Protein AF-A0A4Q3Z7V7-F1 (afdb_monomer_lite)

Sequence (207 aa):
MNSTKIRNAVRWRGITSLYHFTPTMNLESILTHGLLSRTVMEENEIDYVYSDSWRKDGYLNAVSVSIHDINQSMFSKKIRNSSCTWVILEIDASVLWTHPCRFCWINAASSEIVKHSRFIGGPWAFNEMFADRSVSIGDERSFRAVFNTPDNMPTRNDAEVQVLSPIAPELIRDVTVAHDKYRSATETTMKAAGRLLPIAIVPEAFT

Secondary structure (DSSP, 8-state):
-HHHHHHHHHHHHT--EEEEEEEGGGHHHHHHH-B--HHHHHHTT-----S-S--TT--TT-EEEEESS--HHHHHHHHHT-SS-EEEEEEETTHHHHS-EEEESS-TTSHHHHT--S--SSHHHHHHTT---EEETTEEEEHHHHTT--TTS-SSTT-EEEESSPBPGGGEEEEEESSGGGHHHHHHHHHHTT----EEE-GGGG-

Radius of gyration: 17.12 Å; chains: 1; bounding box: 48×36×47 Å

Structure (mmCIF, N/CA/C/O backbone):
data_AF-A0A4Q3Z7V7-F1
#
_entry.id   AF-A0A4Q3Z7V7-F1
#
loop_
_atom_site.group_PDB
_atom_site.id
_atom_site.type_symbol
_atom_site.label_atom_id
_atom_site.label_alt_id
_atom_site.label_comp_id
_atom_site.label_asym_id
_atom_site.label_entity_id
_atom_site.label_seq_id
_atom_site.pdbx_PDB_ins_code
_atom_site.Cartn_x
_atom_site.Cartn_y
_atom_site.Cartn_z
_atom_site.occupancy
_atom_site.B_iso_or_equiv
_atom_site.auth_seq_id
_atom_site.auth_comp_id
_atom_site.auth_asym_id
_atom_site.auth_atom_id
_atom_site.pdbx_PDB_model_num
ATOM 1 N N . MET A 1 1 ? -9.364 -12.749 -18.935 1.00 68.06 1 MET A N 1
ATOM 2 C CA . MET A 1 1 ? -8.131 -12.654 -19.759 1.00 68.06 1 MET A CA 1
ATOM 3 C C . MET A 1 1 ? -7.015 -11.811 -19.125 1.00 68.06 1 MET A C 1
ATOM 5 O O . MET A 1 1 ? -5.903 -12.317 -19.083 1.00 68.06 1 MET A O 1
ATOM 9 N N . ASN A 1 2 ? -7.258 -10.606 -18.581 1.00 83.31 2 ASN A N 1
ATOM 10 C CA . ASN A 1 2 ? -6.215 -9.833 -17.864 1.00 83.31 2 ASN A CA 1
ATOM 11 C C . ASN A 1 2 ? -6.139 -10.138 -16.359 1.00 83.31 2 ASN A C 1
ATOM 13 O O . ASN A 1 2 ? -5.054 -10.428 -15.863 1.00 83.31 2 ASN A O 1
ATOM 17 N N . SER A 1 3 ? -7.283 -10.180 -15.665 1.00 90.38 3 SER A N 1
ATOM 18 C CA . SER A 1 3 ? -7.364 -10.534 -14.235 1.00 90.38 3 SER A CA 1
ATOM 19 C C . SER A 1 3 ? -6.652 -11.860 -13.915 1.00 90.38 3 SER A C 1
ATOM 21 O O . SER A 1 3 ? -5.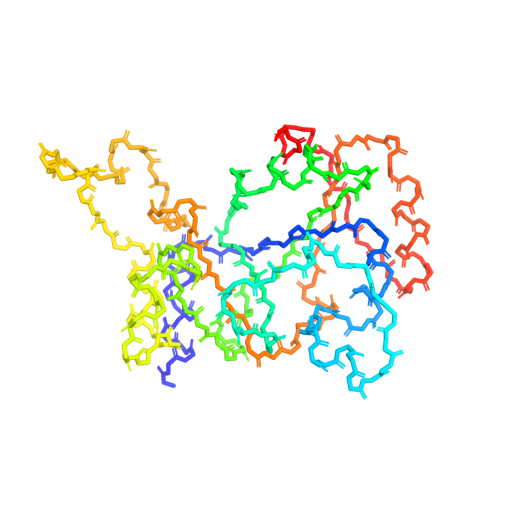809 -11.920 -13.029 1.00 90.38 3 SER A O 1
ATOM 23 N N . THR A 1 4 ? -6.868 -12.908 -14.720 1.00 95.88 4 THR A N 1
ATOM 24 C CA . THR A 1 4 ? -6.177 -14.202 -14.562 1.00 95.88 4 THR A CA 1
ATOM 25 C C . THR A 1 4 ? -4.654 -14.092 -14.687 1.00 95.88 4 THR A C 1
ATOM 27 O O . THR A 1 4 ? -3.940 -14.740 -13.929 1.00 95.88 4 THR A O 1
ATOM 30 N N . LYS A 1 5 ? -4.148 -13.276 -15.624 1.00 97.56 5 LYS A N 1
ATOM 31 C CA . LYS A 1 5 ? -2.704 -13.082 -15.823 1.00 97.56 5 LYS A CA 1
ATOM 32 C C . LYS A 1 5 ? -2.081 -12.352 -14.635 1.00 97.56 5 LYS A C 1
ATOM 34 O O . LYS A 1 5 ? -1.055 -12.805 -14.141 1.00 97.56 5 LYS A O 1
ATOM 39 N N . ILE A 1 6 ? -2.728 -11.290 -14.148 1.00 98.12 6 ILE A N 1
ATOM 40 C CA . ILE A 1 6 ? -2.280 -10.561 -12.952 1.00 98.12 6 ILE A CA 1
ATOM 41 C C . ILE A 1 6 ? -2.308 -11.487 -11.739 1.00 98.12 6 ILE A C 1
ATOM 43 O O . ILE A 1 6 ? -1.293 -11.632 -11.074 1.00 98.12 6 ILE A O 1
ATOM 47 N N . ARG A 1 7 ? -3.411 -12.209 -11.508 1.00 98.31 7 ARG A N 1
ATOM 48 C CA . ARG A 1 7 ? -3.525 -13.184 -10.414 1.00 98.31 7 ARG A CA 1
ATOM 49 C C . ARG A 1 7 ? -2.395 -14.213 -10.433 1.00 98.31 7 ARG A C 1
ATOM 51 O O . ARG A 1 7 ? -1.834 -14.523 -9.388 1.00 98.31 7 ARG A O 1
ATOM 58 N N . ASN A 1 8 ? -2.073 -14.761 -11.603 1.00 98.19 8 ASN A N 1
ATOM 59 C CA . ASN A 1 8 ? -1.000 -15.745 -11.731 1.00 98.19 8 ASN A CA 1
ATOM 60 C C . ASN A 1 8 ? 0.373 -15.121 -11.457 1.00 98.19 8 ASN A C 1
ATOM 62 O O . ASN A 1 8 ? 1.164 -15.730 -10.748 1.00 98.19 8 ASN A O 1
ATOM 66 N N . ALA A 1 9 ? 0.637 -13.912 -11.962 1.00 97.81 9 ALA A N 1
ATOM 67 C CA . ALA A 1 9 ? 1.887 -13.200 -11.704 1.00 97.81 9 ALA A CA 1
ATOM 68 C C . ALA A 1 9 ? 2.040 -12.839 -10.215 1.00 97.81 9 ALA A C 1
ATOM 70 O O . ALA A 1 9 ? 3.088 -13.085 -9.629 1.00 97.81 9 ALA A O 1
ATOM 71 N N . VAL A 1 10 ? 0.972 -12.348 -9.583 1.00 98.06 10 VAL A N 1
ATOM 72 C CA . VAL A 1 10 ? 0.893 -12.056 -8.143 1.00 98.06 10 VAL A CA 1
ATOM 73 C C . VAL A 1 10 ? 1.198 -13.299 -7.306 1.00 98.06 10 VAL A C 1
ATOM 75 O O . VAL A 1 10 ? 2.050 -13.254 -6.422 1.00 98.06 10 VAL A O 1
ATOM 78 N N . ARG A 1 11 ? 0.565 -14.433 -7.628 1.00 97.56 11 ARG A N 1
ATOM 79 C CA . ARG A 1 11 ? 0.804 -15.712 -6.941 1.00 97.56 11 ARG A CA 1
ATOM 80 C C . ARG A 1 11 ? 2.211 -16.249 -7.167 1.00 97.56 11 ARG A C 1
ATOM 82 O O . ARG A 1 11 ? 2.828 -16.700 -6.213 1.00 97.56 11 ARG A O 1
ATOM 89 N N . TRP A 1 12 ? 2.712 -16.193 -8.401 1.00 97.81 12 TRP A N 1
ATOM 90 C CA . TRP A 1 12 ? 4.064 -16.643 -8.736 1.00 97.81 12 TRP A CA 1
ATOM 91 C C . TRP A 1 12 ? 5.127 -15.851 -7.970 1.00 97.81 12 TRP A C 1
ATOM 93 O O . TRP A 1 12 ? 6.089 -16.435 -7.489 1.00 97.81 12 TRP A O 1
ATOM 103 N N . ARG A 1 13 ? 4.907 -14.544 -7.786 1.00 97.12 13 ARG A N 1
ATOM 104 C CA . ARG A 1 13 ? 5.773 -13.690 -6.966 1.00 97.12 13 ARG A CA 1
ATOM 105 C C . ARG A 1 13 ? 5.602 -13.900 -5.464 1.00 97.12 13 ARG A C 1
ATOM 107 O O . ARG A 1 13 ? 6.429 -13.407 -4.721 1.00 97.12 13 ARG A O 1
ATOM 114 N N . GLY A 1 14 ? 4.554 -14.578 -4.995 1.00 97.69 14 GLY A N 1
ATOM 115 C CA . GLY A 1 14 ? 4.272 -14.705 -3.560 1.00 97.69 14 GLY A CA 1
ATOM 116 C C . GLY A 1 14 ? 3.768 -13.408 -2.916 1.00 97.69 14 GLY A C 1
ATOM 117 O O . GLY A 1 14 ? 3.985 -13.181 -1.729 1.00 97.69 14 GLY A O 1
ATOM 118 N N . ILE A 1 15 ? 3.106 -12.538 -3.684 1.00 97.88 15 ILE A N 1
ATOM 119 C CA . ILE A 1 15 ? 2.504 -11.309 -3.157 1.00 97.88 15 ILE A CA 1
ATOM 120 C C . ILE A 1 15 ? 1.166 -11.664 -2.503 1.00 97.88 15 ILE A C 1
ATOM 122 O O . ILE A 1 15 ? 0.217 -12.070 -3.177 1.00 97.88 15 ILE A O 1
ATOM 126 N N . THR A 1 16 ? 1.091 -11.509 -1.184 1.00 97.00 16 THR A N 1
ATOM 127 C CA . THR A 1 16 ? -0.098 -11.845 -0.384 1.00 97.00 16 THR A CA 1
ATOM 128 C C . THR A 1 16 ? -0.861 -10.625 0.101 1.00 97.00 16 THR A C 1
ATOM 130 O O . THR A 1 16 ? -2.063 -10.742 0.360 1.00 97.00 16 THR A O 1
ATOM 133 N N . SER A 1 17 ? -0.179 -9.483 0.207 1.00 96.88 17 SER A N 1
ATOM 134 C CA . SER A 1 17 ? -0.658 -8.326 0.956 1.00 96.88 17 SER A CA 1
ATOM 135 C C . SER A 1 17 ? -0.270 -7.005 0.289 1.00 96.88 17 SER A C 1
ATOM 137 O O . SER A 1 17 ? 0.784 -6.882 -0.345 1.00 96.88 17 SER A O 1
ATOM 139 N N . LEU A 1 18 ? -1.155 -6.026 0.434 1.00 98.25 18 LEU A N 1
ATOM 140 C CA . LEU A 1 18 ? -0.966 -4.626 0.076 1.00 98.25 18 LEU A CA 1
ATOM 141 C C . LEU A 1 18 ? -1.042 -3.782 1.343 1.00 98.25 18 LEU A C 1
ATOM 143 O O . LEU A 1 18 ? -1.693 -4.179 2.306 1.00 98.25 18 LEU A O 1
ATOM 147 N N . TYR A 1 19 ? -0.434 -2.604 1.316 1.00 97.94 19 TYR A N 1
ATOM 148 C CA . TYR A 1 19 ? -0.369 -1.732 2.481 1.00 97.94 19 TYR A CA 1
ATOM 149 C C . TYR A 1 19 ? -0.870 -0.326 2.178 1.00 97.94 19 TYR A C 1
ATOM 151 O O . TYR A 1 19 ? -0.552 0.260 1.137 1.00 97.94 19 TYR A O 1
ATOM 159 N N . HIS A 1 20 ? -1.640 0.224 3.111 1.00 96.88 20 HIS A N 1
ATOM 160 C CA . HIS A 1 20 ? -2.139 1.594 3.072 1.00 96.88 20 HIS A CA 1
ATOM 161 C C . HIS A 1 20 ? -1.942 2.250 4.434 1.00 96.88 20 HIS A C 1
ATOM 163 O O . HIS A 1 20 ? -2.480 1.770 5.426 1.00 96.88 20 HIS A O 1
ATOM 169 N N . PHE A 1 21 ? -1.207 3.357 4.495 1.00 95.25 21 PHE A N 1
ATOM 170 C CA . PHE A 1 21 ? -1.118 4.146 5.719 1.00 95.25 21 PHE A CA 1
ATOM 171 C C . PHE A 1 21 ? -2.155 5.274 5.709 1.00 95.25 21 PHE A C 1
ATOM 173 O O . PHE A 1 21 ? -2.402 5.907 4.682 1.00 95.25 21 PHE A O 1
ATOM 180 N N . THR A 1 22 ? -2.741 5.557 6.868 1.00 93.75 22 THR A N 1
ATOM 181 C CA . THR A 1 22 ? -3.783 6.580 7.038 1.00 93.75 22 THR A CA 1
ATOM 182 C C . THR A 1 22 ? -3.740 7.157 8.457 1.00 93.75 22 THR A C 1
ATOM 184 O O . THR A 1 22 ? -3.290 6.463 9.375 1.00 93.75 22 THR A O 1
ATOM 187 N N . PRO A 1 23 ? -4.191 8.405 8.688 1.00 93.31 23 PRO A N 1
ATOM 188 C CA . PRO A 1 23 ? -4.410 8.897 10.042 1.00 93.31 23 PRO A CA 1
ATOM 189 C C . PRO A 1 23 ? -5.367 7.981 10.811 1.00 93.31 23 PRO A C 1
ATOM 191 O O . PRO A 1 23 ? -6.376 7.533 10.259 1.00 93.31 23 PRO A O 1
ATOM 194 N N . THR A 1 24 ? -5.091 7.751 12.096 1.00 93.12 24 THR A N 1
ATOM 195 C CA . THR A 1 24 ? -5.902 6.876 12.965 1.00 93.12 24 THR A CA 1
ATOM 196 C C . THR A 1 24 ? -7.364 7.309 13.026 1.00 93.12 24 THR A C 1
ATOM 198 O O . THR A 1 24 ? -8.248 6.472 13.134 1.00 93.12 24 THR A O 1
ATOM 201 N N . MET A 1 25 ? -7.638 8.611 12.910 1.00 91.19 25 MET A N 1
ATOM 202 C CA . MET A 1 25 ? -9.003 9.154 12.946 1.00 91.19 25 MET A CA 1
ATOM 203 C C . MET A 1 25 ? -9.889 8.649 11.800 1.00 91.19 25 MET A C 1
ATOM 205 O O . MET A 1 25 ? -11.103 8.632 11.940 1.00 91.19 25 MET A O 1
ATOM 209 N N . ASN A 1 26 ? -9.300 8.203 10.686 1.00 93.19 26 ASN A N 1
ATOM 210 C CA . ASN A 1 26 ? -10.060 7.640 9.570 1.00 93.19 26 ASN A CA 1
ATOM 211 C C . ASN A 1 26 ? -10.386 6.155 9.772 1.00 93.19 26 ASN A C 1
ATOM 213 O O . ASN A 1 26 ? -11.126 5.586 8.974 1.00 93.19 26 ASN A O 1
ATOM 217 N N . LEU A 1 27 ? -9.808 5.503 10.788 1.00 95.06 27 LEU A N 1
ATOM 218 C CA . LEU A 1 27 ? -9.876 4.053 10.935 1.00 95.06 27 LEU A CA 1
ATOM 219 C C . LEU A 1 27 ? -11.317 3.557 11.091 1.00 95.06 27 LEU A C 1
ATOM 221 O O . LEU A 1 27 ? -11.682 2.591 10.434 1.00 95.06 27 LEU A O 1
ATOM 225 N N . GLU A 1 28 ? -12.141 4.217 11.907 1.00 94.56 28 GLU A N 1
ATOM 226 C CA . GLU A 1 28 ? -13.542 3.818 12.109 1.00 94.56 28 GLU A CA 1
ATOM 227 C C . GLU A 1 28 ? -14.336 3.847 10.799 1.00 94.56 28 GLU A C 1
ATOM 229 O O . GLU A 1 28 ? -14.956 2.853 10.419 1.00 94.56 28 GLU A O 1
ATOM 234 N N . SER A 1 29 ? -14.241 4.963 10.069 1.00 93.44 29 SER A N 1
ATOM 235 C CA . SER A 1 29 ? -14.890 5.145 8.767 1.00 93.44 29 SER A CA 1
ATOM 236 C C . SER A 1 29 ? -14.412 4.098 7.759 1.00 93.44 29 SER A C 1
ATOM 238 O O . SER A 1 29 ? -15.225 3.436 7.117 1.00 93.44 29 SER A O 1
ATOM 240 N N . ILE A 1 30 ? -13.101 3.845 7.694 1.00 95.81 30 ILE A N 1
ATOM 241 C CA . ILE A 1 30 ? -12.523 2.837 6.796 1.00 95.81 30 ILE A CA 1
ATOM 242 C C . ILE A 1 30 ? -12.993 1.422 7.149 1.00 95.81 30 ILE A C 1
ATOM 244 O O . ILE A 1 30 ? -13.274 0.620 6.260 1.00 95.81 30 ILE A O 1
ATOM 248 N N . LEU A 1 31 ? -13.089 1.087 8.434 1.00 96.31 31 LEU A N 1
ATOM 249 C CA . LEU A 1 31 ? -13.564 -0.227 8.861 1.00 96.31 31 LEU A CA 1
ATOM 250 C C . LEU A 1 31 ? -15.074 -0.400 8.656 1.00 96.31 31 LEU A C 1
ATOM 252 O O . LEU A 1 31 ? -15.513 -1.537 8.503 1.00 96.31 31 LEU A O 1
ATOM 256 N N . THR A 1 32 ? -15.835 0.693 8.612 1.00 94.62 32 THR A N 1
ATOM 257 C CA . THR A 1 32 ? -17.291 0.682 8.401 1.00 94.62 32 THR A CA 1
ATOM 258 C C . THR A 1 32 ? -17.657 0.668 6.915 1.00 94.62 32 THR A C 1
ATOM 260 O O . THR A 1 32 ? -18.513 -0.104 6.492 1.00 94.62 32 THR A O 1
ATOM 263 N N . HIS A 1 33 ? -16.999 1.501 6.106 1.00 93.31 33 HIS A N 1
ATOM 264 C CA . HIS A 1 33 ? -17.375 1.767 4.711 1.00 93.31 33 HIS A CA 1
ATOM 265 C C . HIS A 1 33 ? -16.368 1.240 3.683 1.00 93.31 33 HIS A C 1
ATOM 267 O O . HIS A 1 33 ? -16.678 1.152 2.495 1.00 93.31 33 HIS A O 1
ATOM 273 N N . GLY A 1 34 ? -15.169 0.870 4.127 1.00 94.69 34 GLY A N 1
ATOM 274 C CA . GLY A 1 34 ? -14.063 0.442 3.282 1.00 94.69 34 GLY A CA 1
ATOM 275 C C . GLY A 1 34 ? -13.104 1.585 2.975 1.00 94.69 34 GLY A C 1
ATOM 276 O O . GLY A 1 34 ? -13.275 2.722 3.417 1.00 94.69 34 GLY A O 1
ATOM 277 N N . LEU A 1 35 ? -12.068 1.297 2.190 1.00 94.31 35 LEU A N 1
ATOM 278 C CA . LEU A 1 35 ? -11.216 2.354 1.652 1.00 94.31 35 LEU A CA 1
ATOM 279 C C . LEU A 1 35 ? -11.898 2.954 0.431 1.00 94.31 35 LEU A C 1
ATOM 281 O O . LEU A 1 35 ? -12.030 2.309 -0.613 1.00 94.31 35 LEU A O 1
ATOM 285 N N . LEU A 1 36 ? -12.315 4.203 0.583 1.00 90.94 36 LEU A N 1
ATOM 286 C CA . LEU A 1 36 ? -12.991 4.974 -0.446 1.00 90.94 36 LEU A CA 1
ATOM 287 C C . LEU A 1 36 ? -12.032 5.996 -1.061 1.00 90.94 36 LEU A C 1
ATOM 289 O O . LEU A 1 36 ? -11.044 6.410 -0.449 1.00 90.94 36 LEU A O 1
ATOM 293 N N . SER A 1 37 ? -12.315 6.404 -2.294 1.00 86.06 37 SER A N 1
ATOM 294 C CA . SER A 1 37 ? -11.664 7.576 -2.877 1.00 86.06 37 SER A CA 1
ATOM 295 C C . SER A 1 37 ? -12.278 8.853 -2.295 1.00 86.06 37 SER A C 1
ATOM 297 O O . SER A 1 37 ? -13.379 8.821 -1.745 1.00 86.06 37 SER A O 1
ATOM 299 N N . ARG A 1 38 ? -11.587 9.991 -2.426 1.00 80.25 38 ARG A N 1
ATOM 300 C CA . ARG A 1 38 ? -12.092 11.273 -1.900 1.00 80.25 38 ARG A CA 1
ATOM 301 C C . ARG A 1 38 ? -13.422 11.650 -2.531 1.00 80.25 38 ARG A C 1
ATOM 303 O O . ARG A 1 38 ? -14.345 12.015 -1.824 1.00 80.25 38 ARG A O 1
ATOM 310 N N . THR A 1 39 ? -13.525 11.472 -3.844 1.00 79.19 39 THR A N 1
ATOM 311 C CA . THR A 1 39 ? -14.748 11.763 -4.591 1.00 79.19 39 THR A CA 1
ATOM 312 C C . THR A 1 39 ? -15.920 10.923 -4.107 1.00 79.19 39 THR A C 1
ATOM 314 O O . THR A 1 39 ? -16.991 11.467 -3.890 1.00 79.19 39 THR A O 1
ATOM 317 N N . VAL A 1 40 ? -15.709 9.632 -3.827 1.00 79.69 40 VAL A N 1
ATOM 318 C CA . VAL A 1 40 ? -16.775 8.791 -3.264 1.00 79.69 40 VAL A CA 1
ATOM 319 C C . VAL A 1 40 ? -17.159 9.249 -1.853 1.00 79.69 40 VAL A C 1
ATOM 321 O O . VAL A 1 40 ? -18.343 9.265 -1.535 1.00 79.69 40 VAL A O 1
ATOM 324 N N . MET A 1 41 ? -16.199 9.641 -1.007 1.00 81.19 41 MET A N 1
ATOM 325 C CA . MET A 1 41 ? -16.514 10.171 0.330 1.00 81.19 41 MET A CA 1
ATOM 326 C C . MET A 1 41 ? -17.313 11.478 0.253 1.00 81.19 41 MET A C 1
ATOM 328 O O . MET A 1 41 ? -18.300 11.625 0.964 1.00 81.19 41 MET A O 1
ATOM 332 N N . GLU A 1 42 ? -16.923 12.393 -0.636 1.00 80.44 42 GLU A N 1
ATOM 333 C CA . GLU A 1 42 ? -17.605 13.674 -0.864 1.00 80.44 42 GLU A CA 1
ATOM 334 C C . GLU A 1 42 ? -19.025 13.479 -1.416 1.00 80.44 42 GLU A C 1
ATOM 336 O O . GLU A 1 42 ? -19.959 14.104 -0.925 1.00 80.44 42 GLU A O 1
ATOM 341 N N . GLU A 1 43 ? -19.210 12.577 -2.385 1.00 81.19 43 GLU A N 1
ATOM 342 C CA . GLU A 1 43 ? -20.522 12.250 -2.966 1.00 81.19 43 GLU A CA 1
ATOM 343 C C . GLU A 1 43 ? -21.493 11.614 -1.960 1.00 81.19 43 GLU A C 1
ATOM 345 O O . GLU A 1 43 ? -22.705 11.713 -2.139 1.00 81.19 43 GLU A O 1
ATOM 350 N N . ASN A 1 44 ? -20.975 10.950 -0.922 1.00 78.50 44 ASN A N 1
ATOM 351 C CA . ASN A 1 44 ? -21.772 10.251 0.090 1.00 78.50 44 ASN A CA 1
ATOM 352 C C . ASN A 1 44 ? -21.793 10.974 1.448 1.00 78.50 44 ASN A C 1
ATOM 354 O O . ASN A 1 44 ? -22.265 10.392 2.421 1.00 78.50 44 ASN A O 1
ATOM 358 N N . GLU A 1 45 ? -21.275 12.207 1.522 1.00 80.25 45 GLU A N 1
ATOM 359 C CA . GLU A 1 45 ? -21.215 13.021 2.750 1.00 80.25 45 GLU A CA 1
ATOM 360 C C . GLU A 1 45 ? -20.555 12.288 3.939 1.00 80.25 45 GLU A C 1
ATOM 362 O O . GLU A 1 45 ? -20.960 12.427 5.092 1.00 80.25 45 GLU A O 1
ATOM 367 N N . ILE A 1 46 ? -19.527 11.479 3.660 1.00 76.94 46 ILE A N 1
ATOM 368 C CA . ILE A 1 46 ? -18.781 10.733 4.682 1.00 76.94 46 ILE A CA 1
ATOM 369 C C . ILE A 1 46 ? -17.655 11.618 5.218 1.00 76.94 46 ILE A C 1
ATOM 371 O O . ILE A 1 46 ? -16.780 12.035 4.459 1.00 76.94 46 ILE A O 1
ATOM 375 N N . ASP A 1 47 ? -17.630 11.852 6.531 1.00 73.06 47 ASP A N 1
ATOM 376 C CA . ASP A 1 47 ? -16.561 12.608 7.188 1.00 73.06 47 ASP A CA 1
ATOM 377 C C . ASP A 1 47 ? -15.204 11.885 7.100 1.00 73.06 47 ASP A C 1
ATOM 379 O O . ASP A 1 47 ? -15.087 10.684 7.370 1.00 73.06 47 ASP A O 1
ATOM 383 N N . TYR A 1 48 ? -14.143 12.627 6.757 1.00 67.94 48 TYR A N 1
ATOM 384 C CA . TYR A 1 48 ? -12.776 12.104 6.705 1.00 67.94 48 TYR A CA 1
ATOM 385 C C . TYR A 1 48 ? -11.712 13.172 6.980 1.00 67.94 48 TYR A C 1
ATOM 387 O O . TYR A 1 48 ? -11.884 14.356 6.682 1.00 67.94 48 TYR A O 1
ATOM 395 N N . VAL A 1 49 ? -10.559 12.749 7.509 1.00 64.44 49 VAL A N 1
ATOM 396 C CA . VAL A 1 49 ? -9.395 13.620 7.702 1.00 64.44 49 VAL A CA 1
ATOM 397 C C . VAL A 1 49 ? -8.375 13.425 6.591 1.00 64.44 49 VAL A C 1
ATOM 399 O O . VAL A 1 49 ? -7.847 12.336 6.347 1.00 64.44 49 VAL A O 1
ATOM 402 N N . TYR A 1 50 ? -8.049 14.532 5.930 1.00 64.88 50 TYR A N 1
ATOM 403 C CA . TYR A 1 50 ? -7.057 14.578 4.869 1.00 64.88 50 TYR A CA 1
ATOM 404 C C . TYR A 1 50 ? -5.657 14.215 5.375 1.00 64.88 50 TYR A C 1
ATOM 406 O O . TYR A 1 50 ? -5.097 14.875 6.244 1.00 64.88 50 TYR A O 1
ATOM 414 N N . SER A 1 51 ? -5.021 13.238 4.723 1.00 57.84 51 SER A N 1
ATOM 415 C CA . SER A 1 51 ? -3.579 12.981 4.882 1.00 57.84 51 SER A CA 1
ATOM 416 C C . SER A 1 51 ? -2.688 14.022 4.178 1.00 57.84 51 SER A C 1
ATOM 418 O O . SER A 1 51 ? -1.467 13.982 4.305 1.00 57.84 51 SER A O 1
ATOM 420 N N . ASP A 1 52 ? -3.283 14.832 3.297 1.00 53.53 52 ASP A N 1
ATOM 421 C CA . ASP A 1 52 ? -2.610 15.836 2.466 1.00 53.53 52 ASP A CA 1
ATOM 422 C C . ASP A 1 52 ? -3.646 16.862 1.999 1.00 53.53 52 ASP A C 1
ATOM 424 O O . ASP A 1 52 ? -4.630 16.481 1.351 1.00 53.53 52 ASP A O 1
ATOM 428 N N . SER A 1 53 ? -3.425 18.142 2.292 1.00 46.66 53 SER A N 1
ATOM 429 C CA . SER A 1 53 ? -4.267 19.238 1.798 1.00 46.66 53 SER A CA 1
ATOM 430 C C . SER A 1 53 ? -4.109 19.456 0.286 1.00 46.66 53 SER A C 1
ATOM 432 O O . SER A 1 53 ? -4.985 20.051 -0.332 1.00 46.66 53 SER A O 1
ATOM 434 N N . TRP A 1 54 ? -3.048 18.921 -0.338 1.00 40.00 54 TRP A N 1
ATOM 435 C CA . TRP A 1 54 ? -2.740 19.086 -1.764 1.00 40.00 54 TRP A CA 1
ATOM 436 C C . TRP A 1 54 ? -2.264 17.763 -2.399 1.00 40.00 54 TRP A C 1
ATOM 438 O O . TRP A 1 54 ? -1.084 17.420 -2.336 1.00 40.00 54 TRP A O 1
ATOM 448 N N . ARG A 1 55 ? -3.154 17.010 -3.066 1.00 52.41 55 ARG A N 1
ATOM 449 C CA . ARG A 1 55 ? -2.728 15.928 -3.980 1.00 52.41 55 ARG A CA 1
ATOM 450 C C . ARG A 1 55 ? -2.417 16.529 -5.351 1.00 52.41 55 ARG A C 1
ATOM 452 O O . ARG A 1 55 ? -3.302 17.058 -6.011 1.00 52.41 55 ARG A O 1
ATOM 459 N N . LYS A 1 56 ? -1.152 16.449 -5.776 1.00 45.44 56 LYS A N 1
ATOM 460 C CA . LYS A 1 56 ? -0.675 16.937 -7.087 1.00 45.44 56 LYS A CA 1
ATOM 461 C C . LYS A 1 56 ? -0.861 15.933 -8.237 1.00 45.44 56 LYS A C 1
ATOM 463 O O . LYS A 1 56 ? -0.543 16.272 -9.370 1.00 45.44 56 LYS A O 1
ATOM 468 N N . ASP A 1 57 ? -1.333 14.714 -7.964 1.00 53.06 57 ASP A N 1
ATOM 469 C CA . ASP A 1 57 ? -1.506 13.657 -8.975 1.00 53.06 57 ASP A CA 1
ATOM 470 C C . ASP A 1 57 ? -2.775 13.829 -9.833 1.00 53.06 57 ASP A C 1
ATOM 472 O O . ASP A 1 57 ? -2.858 13.234 -10.904 1.00 53.06 57 ASP A O 1
ATOM 476 N N . GLY A 1 58 ? -3.740 14.655 -9.406 1.00 49.22 58 GLY A N 1
ATOM 477 C CA . GLY A 1 58 ? -4.969 14.950 -10.154 1.00 49.22 58 GLY A CA 1
ATOM 478 C C . GLY A 1 58 ? -5.995 13.808 -10.194 1.00 49.22 58 GLY A C 1
ATOM 479 O O . GLY A 1 58 ? -7.038 13.963 -10.823 1.00 49.22 58 GLY A O 1
ATOM 480 N N . TYR A 1 59 ? -5.743 12.684 -9.511 1.00 58.12 59 TYR A N 1
ATOM 481 C CA . TYR A 1 59 ? -6.637 11.519 -9.472 1.00 58.12 59 TYR A CA 1
ATOM 482 C C . TYR A 1 59 ? -7.263 11.366 -8.079 1.00 58.12 59 TYR A C 1
ATOM 484 O O . TYR A 1 59 ? -6.899 10.485 -7.303 1.00 58.12 59 TYR A O 1
ATOM 492 N N . LEU A 1 60 ? -8.249 12.215 -7.773 1.00 60.72 60 LEU A N 1
ATOM 493 C CA . LEU A 1 60 ? -9.037 12.146 -6.529 1.00 60.72 60 LEU A CA 1
ATOM 494 C C . LEU A 1 60 ? -9.920 10.882 -6.436 1.00 60.72 60 LEU A C 1
ATOM 496 O O . LEU A 1 60 ? -10.381 10.532 -5.349 1.00 60.72 60 LEU A O 1
ATOM 500 N N . ASN A 1 61 ? -10.071 10.166 -7.557 1.00 73.88 61 ASN A N 1
ATOM 501 C CA . ASN A 1 61 ? -10.939 8.998 -7.730 1.00 73.88 61 ASN A CA 1
ATOM 502 C C . ASN A 1 61 ? -10.272 7.652 -7.389 1.00 73.88 61 ASN A C 1
ATOM 504 O O . ASN A 1 61 ? -10.833 6.610 -7.723 1.00 73.88 61 ASN A O 1
ATOM 508 N N . ALA A 1 62 ? -9.087 7.635 -6.769 1.00 85.25 62 ALA A N 1
ATOM 509 C CA . ALA A 1 62 ? -8.360 6.393 -6.503 1.00 85.25 62 ALA A CA 1
ATOM 510 C C . ALA A 1 62 ? -7.896 6.236 -5.049 1.00 85.25 62 ALA A C 1
ATOM 512 O O . ALA A 1 62 ? -7.537 7.208 -4.380 1.00 85.25 62 ALA A 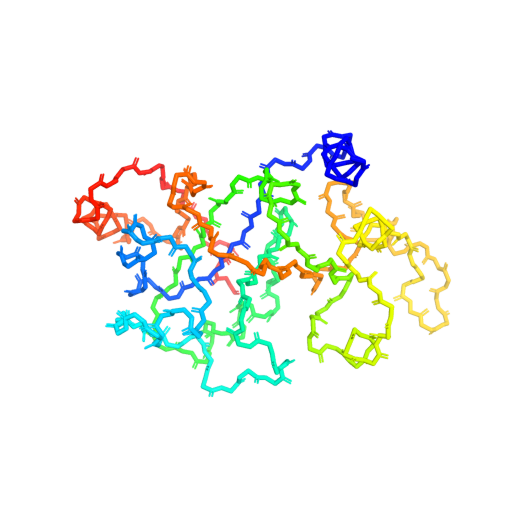O 1
ATOM 513 N N . VAL A 1 63 ? -7.837 4.983 -4.594 1.00 91.69 63 VAL A N 1
ATOM 514 C CA . VAL A 1 63 ? -7.175 4.577 -3.347 1.00 91.69 63 VAL A CA 1
ATOM 515 C C . VAL A 1 63 ? -5.746 4.152 -3.671 1.00 91.69 63 VAL A C 1
ATOM 517 O O . VAL A 1 63 ? -5.527 3.280 -4.511 1.00 91.69 63 VAL A O 1
ATOM 520 N N . SER A 1 64 ? -4.769 4.763 -3.002 1.00 93.31 64 SER A N 1
ATOM 521 C CA . SER A 1 64 ? -3.349 4.437 -3.172 1.00 93.31 64 SER A CA 1
ATOM 522 C C . SER A 1 64 ? -2.937 3.326 -2.216 1.00 93.31 64 SER A C 1
ATOM 524 O O . SER A 1 64 ? -3.063 3.491 -1.004 1.00 93.31 64 SER A O 1
ATOM 526 N N . VAL A 1 65 ? -2.401 2.226 -2.733 1.00 96.38 65 VAL A N 1
ATOM 527 C CA . VAL A 1 65 ? -1.849 1.120 -1.936 1.00 96.38 65 VAL A CA 1
ATOM 528 C C . VAL A 1 65 ? -0.450 0.757 -2.432 1.00 96.38 65 VAL A C 1
ATOM 530 O O . VAL A 1 65 ? -0.110 0.980 -3.596 1.00 96.38 65 VAL A O 1
ATOM 533 N N . SER A 1 66 ? 0.370 0.203 -1.546 1.00 97.00 66 SER A N 1
ATOM 534 C CA . SER A 1 66 ? 1.736 -0.244 -1.845 1.00 97.00 66 SER A CA 1
ATOM 535 C C . SER A 1 66 ? 1.791 -1.773 -1.853 1.00 97.00 66 SER A C 1
ATOM 537 O O . SER A 1 66 ? 1.054 -2.418 -1.108 1.00 97.00 66 SER A O 1
ATOM 539 N N . ILE A 1 67 ? 2.625 -2.370 -2.707 1.00 97.31 67 ILE A N 1
ATOM 540 C CA . ILE A 1 67 ? 2.801 -3.829 -2.754 1.00 97.31 67 ILE A CA 1
ATOM 541 C C . ILE A 1 67 ? 3.907 -4.221 -1.781 1.00 97.31 67 ILE A C 1
ATOM 543 O O . ILE A 1 67 ? 5.032 -3.753 -1.930 1.00 97.31 67 ILE A O 1
ATOM 547 N N . HIS A 1 68 ? 3.597 -5.148 -0.871 1.00 90.50 68 HIS A N 1
ATOM 548 C CA . HIS A 1 68 ? 4.522 -5.798 0.063 1.00 90.50 68 HIS A CA 1
ATOM 549 C C . HIS A 1 68 ? 5.170 -4.910 1.143 1.00 90.50 68 HIS A C 1
ATOM 551 O O . HIS A 1 68 ? 5.343 -5.386 2.257 1.00 90.50 68 HIS A O 1
ATOM 557 N N . ASP A 1 69 ? 5.474 -3.644 0.866 1.00 89.69 69 ASP A N 1
ATOM 558 C CA . ASP A 1 69 ? 5.918 -2.669 1.869 1.00 89.69 69 ASP A CA 1
ATOM 559 C C . ASP A 1 69 ? 5.410 -1.267 1.501 1.00 89.69 69 ASP A C 1
ATOM 561 O O . ASP A 1 69 ? 5.060 -1.007 0.346 1.00 89.69 69 ASP A O 1
ATOM 565 N N . ILE A 1 70 ? 5.326 -0.369 2.478 1.00 92.00 70 ILE A N 1
ATOM 566 C CA . ILE A 1 70 ? 4.911 1.020 2.281 1.00 92.00 70 ILE A CA 1
ATOM 567 C C . ILE A 1 70 ? 6.040 1.874 1.693 1.00 92.00 70 ILE A C 1
ATOM 569 O O . ILE A 1 70 ? 7.228 1.618 1.878 1.00 92.00 70 ILE A O 1
ATOM 573 N N . ASN A 1 71 ? 5.671 2.984 1.051 1.00 91.50 71 ASN A N 1
ATOM 574 C CA . ASN A 1 71 ? 6.634 4.031 0.714 1.00 91.50 71 ASN A CA 1
ATOM 575 C C . ASN A 1 71 ? 7.106 4.754 1.990 1.00 91.50 71 ASN A C 1
ATOM 577 O O . ASN A 1 71 ? 6.552 5.791 2.372 1.00 91.50 71 ASN A O 1
ATOM 581 N N . GLN A 1 72 ? 8.147 4.212 2.628 1.00 91.50 72 GLN A N 1
ATOM 582 C CA . GLN A 1 72 ? 8.671 4.721 3.898 1.00 91.50 72 GLN A CA 1
ATOM 583 C C . GLN A 1 72 ? 9.088 6.190 3.815 1.00 91.50 72 GLN A C 1
ATOM 585 O O . GLN A 1 72 ? 8.691 6.998 4.645 1.00 91.50 72 GLN A O 1
ATOM 590 N N . SER A 1 73 ? 9.784 6.599 2.746 1.00 90.44 73 SER A N 1
ATOM 591 C CA . SER A 1 73 ? 10.198 8.002 2.580 1.00 90.44 73 SER A CA 1
ATOM 592 C C . SER A 1 73 ? 9.011 8.973 2.581 1.00 90.44 73 SER A C 1
ATOM 594 O O . SER A 1 73 ? 9.106 10.078 3.126 1.00 90.44 73 SER A O 1
ATOM 596 N N . MET A 1 74 ? 7.895 8.584 1.959 1.00 90.94 74 MET A N 1
ATOM 597 C CA . MET A 1 74 ? 6.662 9.369 1.966 1.00 90.94 74 MET A CA 1
ATOM 598 C C . MET A 1 74 ? 5.992 9.345 3.341 1.00 90.94 74 MET A C 1
ATOM 600 O O . MET A 1 74 ? 5.544 10.394 3.812 1.00 90.94 74 MET A O 1
ATOM 604 N N . PHE A 1 75 ? 5.944 8.185 3.990 1.00 93.06 75 PHE A N 1
ATOM 605 C CA . PHE A 1 75 ? 5.306 8.034 5.291 1.00 93.06 75 PHE A CA 1
ATOM 606 C C . PHE A 1 75 ? 6.032 8.823 6.391 1.00 93.06 75 PHE A C 1
ATOM 608 O O . PHE A 1 75 ? 5.402 9.659 7.040 1.00 93.06 75 PHE A O 1
ATOM 615 N N . SER A 1 76 ? 7.361 8.716 6.500 1.00 92.19 76 SER A N 1
ATOM 616 C CA . SER A 1 76 ? 8.170 9.485 7.463 1.00 92.19 76 SER A CA 1
ATOM 617 C C . SER A 1 76 ? 8.020 11.000 7.282 1.00 92.19 76 SER A C 1
ATOM 619 O O . SER A 1 76 ? 8.079 11.778 8.235 1.00 92.19 76 SER A O 1
ATOM 621 N N . LYS A 1 77 ? 7.835 11.477 6.041 1.00 90.94 77 LYS A N 1
ATOM 622 C CA . LYS A 1 77 ? 7.542 12.900 5.775 1.00 90.94 77 LYS A CA 1
ATOM 623 C C . LYS A 1 77 ? 6.167 13.295 6.309 1.00 90.94 77 LYS A C 1
ATOM 625 O O . LYS A 1 77 ? 6.047 14.360 6.905 1.00 90.94 77 LYS A O 1
ATOM 630 N N . LYS A 1 78 ? 5.149 12.454 6.120 1.00 89.75 78 LYS A N 1
ATOM 631 C CA . LYS A 1 78 ? 3.790 12.704 6.625 1.00 89.75 78 LYS A CA 1
ATOM 632 C C . LYS A 1 78 ? 3.732 12.686 8.148 1.00 89.75 78 LYS A C 1
ATOM 634 O O . LYS A 1 78 ? 3.122 13.581 8.725 1.00 89.75 78 LYS A O 1
ATOM 639 N N . ILE A 1 79 ? 4.424 11.748 8.792 1.00 90.44 79 ILE A N 1
ATOM 640 C CA . ILE A 1 79 ? 4.549 11.709 10.254 1.00 90.44 79 ILE A CA 1
ATOM 641 C C . ILE A 1 79 ? 5.199 12.999 10.763 1.00 90.44 79 ILE A C 1
ATOM 643 O O . ILE A 1 79 ? 4.618 13.679 11.597 1.00 90.44 79 ILE A O 1
ATOM 647 N N . ARG A 1 80 ? 6.353 13.405 10.216 1.00 89.62 80 ARG A N 1
ATOM 648 C CA . ARG A 1 80 ? 7.054 14.626 10.667 1.00 89.62 80 ARG A CA 1
ATOM 649 C C . ARG A 1 80 ? 6.265 15.918 10.453 1.00 89.62 80 ARG A C 1
ATOM 651 O O . ARG A 1 80 ? 6.446 16.867 11.208 1.00 89.62 80 ARG A O 1
ATOM 658 N N . ASN A 1 81 ? 5.419 15.960 9.427 1.00 87.19 81 ASN A N 1
ATOM 659 C CA . ASN A 1 81 ? 4.650 17.149 9.062 1.00 87.19 81 ASN A CA 1
ATOM 660 C C . ASN A 1 81 ? 3.237 17.175 9.669 1.00 87.19 81 ASN A C 1
ATOM 662 O O . ASN A 1 81 ? 2.468 18.082 9.355 1.00 87.19 81 ASN A O 1
ATOM 666 N N . SER A 1 82 ? 2.866 16.196 10.498 1.00 83.00 82 SER A N 1
ATOM 667 C CA . SER A 1 82 ? 1.544 16.127 11.125 1.00 83.00 82 SER A CA 1
ATOM 668 C C . SER A 1 82 ? 1.646 15.855 12.623 1.00 83.00 82 SER A C 1
ATOM 670 O O . SER A 1 82 ? 2.579 15.223 13.101 1.00 83.00 82 SER A O 1
ATOM 672 N N . SER A 1 83 ? 0.665 16.339 13.381 1.00 83.81 83 SER A N 1
ATOM 673 C CA . SER A 1 83 ? 0.522 16.040 14.811 1.00 83.81 83 SER A CA 1
ATOM 674 C C . SER A 1 83 ? -0.409 14.851 15.082 1.00 83.81 83 SER A C 1
ATOM 676 O O . SER A 1 83 ? -0.629 14.495 16.239 1.00 83.81 83 SER A O 1
ATOM 678 N N . CYS A 1 84 ? -0.984 14.245 14.037 1.00 86.12 84 CYS A N 1
ATOM 679 C CA . CYS A 1 84 ? -1.896 13.117 14.173 1.00 86.12 84 CYS A CA 1
ATOM 680 C C . CYS A 1 84 ? -1.147 11.792 14.333 1.00 86.12 84 CYS A C 1
ATOM 682 O O . CYS A 1 84 ? -0.028 11.613 13.853 1.00 86.12 84 CYS A O 1
ATOM 684 N N . THR A 1 85 ? -1.803 10.829 14.974 1.00 91.31 85 THR A N 1
ATOM 685 C CA . THR A 1 85 ? -1.348 9.439 14.974 1.00 91.31 85 THR A CA 1
ATOM 686 C C . THR A 1 85 ? -1.735 8.758 13.663 1.00 91.31 85 THR A C 1
ATOM 688 O O . THR A 1 85 ? -2.690 9.161 12.992 1.00 91.31 85 THR A O 1
ATOM 691 N N . TRP A 1 86 ? -0.988 7.718 13.308 1.00 95.12 86 TRP A N 1
ATOM 692 C CA . TRP A 1 86 ? -1.153 6.977 12.064 1.00 95.12 86 TRP A CA 1
ATOM 693 C C . TRP A 1 86 ? -1.327 5.490 12.343 1.00 95.12 86 TRP A C 1
ATOM 695 O O . TRP A 1 86 ? -0.848 4.979 13.358 1.00 95.12 86 TRP A O 1
ATOM 705 N N . VAL A 1 87 ? -1.953 4.804 11.394 1.00 97.00 87 VAL A N 1
ATOM 706 C CA . VAL A 1 87 ? -2.034 3.345 11.32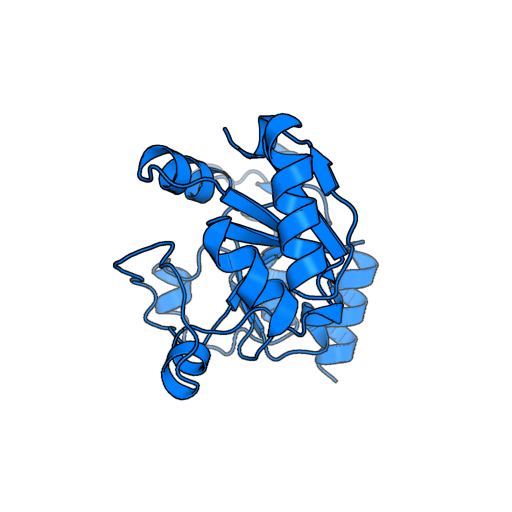3 1.00 97.00 87 VAL A CA 1
ATOM 707 C C . VAL A 1 87 ? -1.655 2.882 9.920 1.00 97.00 87 VAL A C 1
ATOM 709 O O . VAL A 1 87 ? -1.798 3.637 8.952 1.00 97.00 87 VAL A O 1
ATOM 712 N N . ILE A 1 88 ? -1.185 1.643 9.807 1.00 98.00 88 ILE A N 1
ATOM 713 C CA . ILE A 1 88 ? -0.968 0.968 8.524 1.00 98.00 88 ILE A CA 1
ATOM 714 C C . ILE A 1 88 ? -1.976 -0.174 8.433 1.00 98.00 88 ILE A C 1
ATOM 716 O O . ILE A 1 88 ? -2.119 -0.959 9.363 1.00 98.00 88 ILE A O 1
ATOM 720 N N . LEU A 1 89 ? -2.691 -0.248 7.321 1.00 98.25 89 LEU A N 1
ATOM 721 C CA . LEU A 1 89 ? -3.658 -1.294 7.028 1.00 98.25 89 LEU A CA 1
ATOM 722 C C . LEU A 1 89 ? -3.010 -2.331 6.124 1.00 98.25 89 LEU A C 1
ATOM 724 O O . LEU A 1 89 ? -2.456 -1.967 5.082 1.00 98.25 89 LEU A O 1
ATOM 728 N N . GLU A 1 90 ? -3.136 -3.603 6.486 1.00 98.25 90 GLU A N 1
ATOM 729 C CA . GLU A 1 90 ? -2.845 -4.712 5.584 1.00 98.25 90 GLU A CA 1
ATOM 730 C C . GLU A 1 90 ? -4.111 -5.098 4.813 1.00 98.25 90 GLU A C 1
ATOM 732 O O . GLU A 1 90 ? -5.169 -5.334 5.399 1.00 98.25 90 GLU A O 1
ATOM 737 N N . ILE A 1 91 ? -4.002 -5.181 3.491 1.00 98.44 91 ILE A N 1
ATOM 738 C CA . ILE A 1 91 ? -5.110 -5.431 2.569 1.00 98.44 91 ILE A CA 1
ATOM 739 C C . ILE A 1 91 ? -4.804 -6.680 1.739 1.00 98.44 91 ILE A C 1
ATOM 741 O O . ILE A 1 91 ? -3.680 -6.898 1.290 1.00 98.44 91 ILE A O 1
ATOM 745 N N . ASP A 1 92 ? -5.820 -7.498 1.496 1.00 98.25 92 ASP A N 1
ATOM 746 C CA . ASP A 1 92 ? -5.752 -8.689 0.659 1.00 98.25 92 ASP A CA 1
ATOM 747 C C . ASP A 1 92 ? -5.278 -8.365 -0.774 1.00 98.25 92 ASP A C 1
ATOM 749 O O . ASP A 1 92 ? -5.892 -7.569 -1.490 1.00 98.25 92 ASP A O 1
ATOM 753 N N . ALA A 1 93 ? -4.205 -9.021 -1.238 1.00 98.19 93 ALA A N 1
ATOM 754 C CA . ALA A 1 93 ? -3.664 -8.795 -2.584 1.00 98.19 93 ALA A CA 1
ATOM 755 C C . ALA A 1 93 ? -4.615 -9.175 -3.732 1.00 98.19 93 ALA A C 1
ATOM 757 O O . ALA A 1 93 ? -4.342 -8.821 -4.882 1.00 98.19 93 ALA A O 1
ATOM 758 N N . SER A 1 94 ? -5.743 -9.841 -3.455 1.00 98.31 94 SER A N 1
ATOM 759 C CA . SER A 1 94 ? -6.798 -10.078 -4.445 1.00 98.31 94 SER A CA 1
ATOM 760 C C . SER A 1 94 ? -7.308 -8.816 -5.107 1.00 98.31 94 SER A C 1
ATOM 762 O O . SER A 1 94 ? -7.656 -8.881 -6.289 1.00 98.31 94 SER A O 1
ATOM 764 N N . VAL A 1 95 ? -7.222 -7.671 -4.425 1.00 98.31 95 VAL A N 1
ATOM 765 C CA . VAL A 1 95 ? -7.512 -6.349 -4.988 1.00 98.31 95 VAL A CA 1
ATOM 766 C C . VAL A 1 95 ? -6.840 -6.146 -6.351 1.00 98.31 95 VAL A C 1
ATOM 768 O O . VAL A 1 95 ? -7.489 -5.664 -7.275 1.00 98.31 95 VAL A O 1
ATOM 771 N N . LEU A 1 96 ? -5.599 -6.617 -6.535 1.00 98.19 96 LEU A N 1
ATOM 772 C CA . LEU A 1 96 ? -4.834 -6.438 -7.776 1.00 98.19 96 LEU A CA 1
ATOM 773 C C . LEU A 1 96 ? -5.484 -7.078 -9.016 1.00 98.19 96 LEU A C 1
ATOM 775 O O . LEU A 1 96 ? -5.154 -6.699 -10.139 1.00 98.19 96 LEU A O 1
ATOM 779 N N . TRP A 1 97 ? -6.364 -8.071 -8.850 1.00 98.00 97 TRP A N 1
ATOM 780 C CA . TRP A 1 97 ? -7.036 -8.740 -9.972 1.00 98.00 97 TRP A CA 1
ATOM 781 C C . TRP A 1 97 ? -8.562 -8.756 -9.882 1.00 98.00 97 TRP A C 1
ATOM 783 O O . TRP A 1 97 ? -9.206 -9.165 -10.854 1.00 98.00 97 TRP A O 1
ATOM 793 N N . THR A 1 98 ? -9.147 -8.363 -8.752 1.00 97.69 98 THR A N 1
ATOM 794 C CA . THR A 1 98 ? -10.601 -8.226 -8.583 1.00 97.69 98 THR A CA 1
ATOM 795 C C . THR A 1 98 ? -11.082 -6.793 -8.795 1.00 97.69 98 THR A C 1
ATOM 797 O O . THR A 1 98 ? -12.265 -6.610 -9.061 1.00 97.69 98 THR A O 1
ATOM 800 N N . HIS A 1 99 ? -10.185 -5.801 -8.742 1.00 97.19 99 HIS A N 1
ATOM 801 C CA . HIS A 1 99 ? -10.511 -4.384 -8.911 1.00 97.19 99 HIS A CA 1
ATOM 802 C C . HIS A 1 99 ? -9.819 -3.797 -10.154 1.00 97.19 99 HIS A C 1
ATOM 804 O O . HIS A 1 99 ? -8.774 -4.295 -10.591 1.00 97.19 99 HIS A O 1
ATOM 810 N N . PRO A 1 100 ? -10.378 -2.733 -10.756 1.00 95.81 100 PRO A N 1
ATOM 811 C CA . PRO A 1 100 ? -9.655 -1.923 -11.726 1.00 95.81 100 PRO A CA 1
ATOM 812 C C . PRO A 1 100 ? -8.491 -1.202 -11.035 1.00 95.81 100 PRO A C 1
ATOM 814 O O . PRO A 1 100 ? -8.689 -0.403 -10.122 1.00 95.81 100 PRO A O 1
ATOM 817 N N . CYS A 1 101 ? -7.269 -1.457 -11.495 1.00 96.19 101 CYS A N 1
ATOM 818 C CA . CYS A 1 101 ? -6.060 -0.842 -10.950 1.00 96.19 101 CYS A CA 1
ATOM 819 C C . CYS A 1 101 ? -5.294 -0.069 -12.026 1.00 96.19 101 CYS A C 1
ATOM 821 O O . CYS A 1 101 ? -5.386 -0.380 -13.213 1.00 96.19 101 CYS A O 1
ATOM 823 N N . ARG A 1 102 ? -4.474 0.890 -11.598 1.00 95.88 102 ARG A 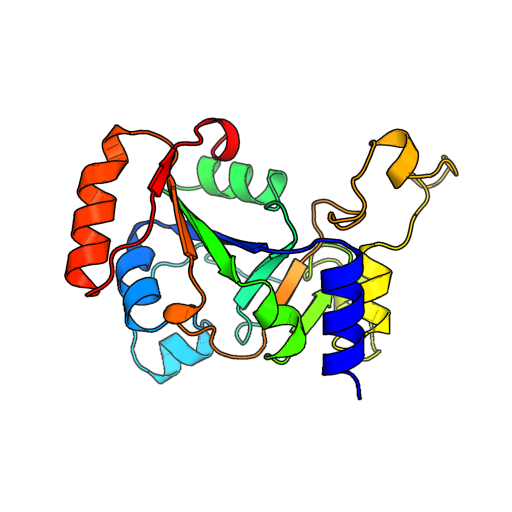N 1
ATOM 824 C CA . ARG A 1 102 ? -3.306 1.383 -12.338 1.00 95.88 102 ARG A CA 1
ATOM 825 C C . ARG A 1 102 ? -2.054 0.939 -11.595 1.00 95.88 102 ARG A C 1
ATOM 827 O O . ARG A 1 102 ? -1.952 1.147 -10.388 1.00 95.88 102 ARG A O 1
ATOM 834 N N . PHE A 1 103 ? -1.122 0.340 -12.321 1.00 97.25 103 PHE A N 1
ATOM 835 C CA . PHE A 1 103 ? 0.142 -0.161 -11.796 1.00 97.25 103 PHE A CA 1
ATOM 836 C C . PHE A 1 103 ? 1.251 0.840 -12.124 1.00 97.25 103 PHE A C 1
ATOM 838 O O . PHE A 1 103 ? 1.742 0.884 -13.253 1.00 97.25 103 PHE A O 1
ATOM 845 N N . CYS A 1 104 ? 1.613 1.678 -11.154 1.00 95.81 104 CYS A N 1
ATOM 846 C CA . CYS A 1 104 ? 2.651 2.690 -11.302 1.00 95.81 104 CYS A CA 1
ATOM 847 C C . CYS A 1 104 ? 3.971 2.123 -10.762 1.00 95.81 104 CYS A C 1
ATOM 849 O O . CYS A 1 104 ? 4.120 1.889 -9.566 1.00 95.81 104 CYS A O 1
ATOM 851 N N . TRP A 1 105 ? 4.950 1.895 -11.638 1.00 95.44 105 TRP A N 1
ATOM 852 C CA . TRP A 1 105 ? 6.258 1.327 -11.263 1.00 95.44 105 TRP A CA 1
ATOM 853 C C . TRP A 1 105 ? 7.160 2.278 -10.460 1.00 95.44 105 TRP A C 1
ATOM 855 O O . TRP A 1 105 ? 8.225 1.875 -10.012 1.00 95.44 105 TRP A O 1
ATOM 865 N N . ILE A 1 106 ? 6.734 3.525 -10.290 1.00 93.38 106 ILE A N 1
ATOM 866 C CA . ILE A 1 106 ? 7.276 4.574 -9.416 1.00 93.38 106 ILE A CA 1
ATOM 867 C C . ILE A 1 106 ? 6.083 5.394 -8.906 1.00 93.38 106 ILE A C 1
ATOM 869 O O . ILE A 1 106 ? 4.939 5.113 -9.281 1.00 93.38 106 ILE A O 1
ATOM 873 N N . ASN A 1 107 ? 6.333 6.430 -8.105 1.00 90.31 107 ASN A N 1
ATOM 874 C CA . ASN A 1 107 ? 5.274 7.270 -7.550 1.00 90.31 107 ASN A CA 1
ATOM 875 C C . ASN A 1 107 ? 4.301 7.773 -8.635 1.00 90.31 107 ASN A C 1
ATOM 877 O O . ASN A 1 107 ? 4.737 8.252 -9.693 1.00 90.31 107 ASN A O 1
ATOM 881 N N . ALA A 1 108 ? 2.988 7.709 -8.379 1.00 87.38 108 ALA A N 1
ATOM 882 C CA . ALA A 1 108 ? 1.985 8.049 -9.389 1.00 87.38 108 ALA A CA 1
ATOM 883 C C . ALA A 1 108 ? 1.983 9.537 -9.784 1.00 87.38 108 ALA A C 1
ATOM 885 O O . ALA A 1 108 ? 1.549 9.873 -10.885 1.00 87.38 108 ALA A O 1
ATOM 886 N N . ALA A 1 109 ? 2.509 10.421 -8.929 1.00 85.88 109 ALA A N 1
ATOM 887 C CA . ALA A 1 109 ? 2.691 11.844 -9.218 1.00 85.88 109 ALA A CA 1
ATOM 888 C C . ALA A 1 109 ? 3.999 12.149 -9.975 1.00 85.88 109 ALA A C 1
ATOM 890 O O . ALA A 1 109 ? 4.270 13.307 -10.304 1.00 85.88 109 ALA A O 1
ATOM 891 N N . SER A 1 110 ? 4.841 11.144 -10.244 1.00 87.88 110 SER A N 1
ATOM 892 C CA . SER A 1 110 ? 6.065 11.340 -11.021 1.00 87.88 110 SER A CA 1
ATOM 893 C C . SER A 1 110 ? 5.746 11.738 -12.464 1.00 87.88 110 SER A C 1
ATOM 895 O O . SER A 1 110 ? 4.773 11.283 -13.066 1.00 87.88 110 SER A O 1
ATOM 897 N N . SER A 1 111 ? 6.604 12.571 -13.059 1.00 87.56 111 SER A N 1
ATOM 898 C CA . SER A 1 111 ? 6.374 13.054 -14.427 1.00 87.56 111 SER A CA 1
ATOM 899 C C . SER A 1 111 ? 6.343 11.936 -15.475 1.00 87.56 111 SER A C 1
ATOM 901 O O . SER A 1 111 ? 5.632 12.067 -16.466 1.00 87.56 111 SER A O 1
ATOM 903 N N . GLU A 1 112 ? 7.070 10.839 -15.249 1.00 91.31 112 GLU A N 1
ATOM 904 C CA . GLU A 1 112 ? 7.082 9.667 -16.127 1.00 91.31 112 GLU A CA 1
ATOM 905 C C . GLU A 1 112 ? 5.724 8.957 -16.122 1.00 91.31 112 GLU A C 1
ATOM 907 O O . GLU A 1 112 ? 5.221 8.643 -17.197 1.00 91.31 112 GLU A O 1
ATOM 912 N N . ILE A 1 113 ? 5.087 8.789 -14.956 1.00 91.25 113 ILE A N 1
ATOM 913 C CA . ILE A 1 113 ? 3.745 8.196 -14.862 1.00 91.25 113 ILE A CA 1
ATOM 914 C C . ILE A 1 113 ? 2.673 9.163 -15.370 1.00 91.25 113 ILE A C 1
ATOM 916 O O . ILE A 1 113 ? 1.808 8.765 -16.149 1.00 91.25 113 ILE A O 1
ATOM 920 N N . VAL A 1 114 ? 2.736 10.440 -14.980 1.00 87.38 114 VAL A N 1
ATOM 921 C CA . VAL A 1 114 ? 1.742 11.457 -15.369 1.00 87.38 114 VAL A CA 1
ATOM 922 C C . VAL A 1 114 ? 1.720 11.681 -16.884 1.00 87.38 114 VAL A C 1
ATOM 924 O O . VAL A 1 114 ? 0.649 11.845 -17.463 1.00 87.38 114 VAL A O 1
ATOM 927 N N . LYS A 1 115 ? 2.883 11.669 -17.545 1.00 87.44 115 LYS A N 1
ATOM 928 C CA . LYS A 1 115 ? 2.990 11.846 -19.005 1.00 87.44 115 LYS A CA 1
ATOM 929 C C . LYS A 1 115 ? 2.814 10.540 -19.785 1.00 87.44 115 LYS A C 1
ATOM 931 O O . LYS A 1 115 ? 2.836 10.569 -21.017 1.00 87.44 115 LYS A O 1
ATOM 936 N N . HIS A 1 116 ? 2.660 9.400 -19.111 1.00 87.94 116 HIS A N 1
ATOM 937 C CA . HIS A 1 116 ? 2.489 8.121 -19.784 1.00 87.94 116 HIS A CA 1
ATOM 938 C C . HIS A 1 116 ? 1.100 8.034 -20.425 1.00 87.94 116 HIS A C 1
ATOM 940 O O . HIS A 1 116 ? 0.082 8.030 -19.739 1.00 87.94 116 HIS A O 1
ATOM 946 N N . SER A 1 117 ? 1.050 7.935 -21.753 1.00 86.06 117 SER A N 1
ATOM 947 C CA . SER A 1 117 ? -0.211 7.940 -22.504 1.00 86.06 117 SER A CA 1
ATOM 948 C C . SER A 1 117 ? -0.871 6.567 -22.641 1.00 86.06 117 SER A C 1
ATOM 950 O O . SER A 1 117 ? -2.035 6.481 -23.030 1.00 86.06 117 SER A O 1
ATOM 952 N N . ARG A 1 118 ? -0.146 5.475 -22.363 1.00 89.44 118 ARG A N 1
ATOM 953 C CA . ARG A 1 118 ? -0.674 4.114 -22.533 1.00 89.44 118 ARG A CA 1
ATOM 954 C C . ARG A 1 118 ? -1.455 3.659 -21.305 1.00 89.44 118 ARG A C 1
ATOM 956 O O . ARG A 1 118 ? -1.247 4.125 -20.189 1.00 89.44 118 ARG A O 1
ATOM 963 N N . PHE A 1 119 ? -2.333 2.684 -21.518 1.00 91.06 119 PHE A N 1
ATOM 964 C CA . PHE A 1 119 ? -3.068 2.036 -20.440 1.00 91.06 119 PHE A CA 1
ATOM 965 C C . PHE A 1 119 ? -2.124 1.258 -19.511 1.00 91.06 119 PHE A C 1
ATOM 967 O O . PHE A 1 119 ? -1.475 0.301 -19.936 1.00 91.06 119 PHE A O 1
ATOM 974 N N . ILE A 1 120 ? -2.107 1.632 -18.229 1.00 94.81 120 ILE A N 1
ATOM 975 C CA . ILE A 1 120 ? -1.268 1.007 -17.192 1.00 94.81 120 ILE A CA 1
ATOM 976 C C . ILE A 1 120 ? -2.055 0.138 -16.197 1.00 94.81 120 ILE A C 1
ATOM 978 O O . ILE A 1 120 ? -1.572 -0.146 -15.108 1.00 94.81 120 ILE A O 1
ATOM 982 N N . GLY A 1 121 ? -3.266 -0.306 -16.546 1.00 95.06 121 GLY A N 1
ATOM 983 C CA . GLY A 1 121 ? -4.061 -1.216 -15.703 1.00 95.06 121 GLY A CA 1
ATOM 984 C C . GLY A 1 121 ? -3.991 -2.689 -16.104 1.00 95.06 121 GLY A C 1
ATOM 985 O O . GLY A 1 121 ? -4.825 -3.497 -15.702 1.00 95.06 121 GLY A O 1
ATOM 986 N N . GLY A 1 122 ? -3.045 -3.045 -16.975 1.00 96.12 122 GLY A N 1
ATOM 987 C CA . GLY A 1 122 ? -2.909 -4.391 -17.526 1.00 96.12 122 GLY A CA 1
ATOM 988 C C . GLY A 1 122 ? -1.728 -5.181 -16.951 1.00 96.12 122 GLY A C 1
ATOM 989 O O . GLY A 1 122 ? -0.870 -4.614 -16.275 1.00 96.12 122 GLY A O 1
ATOM 990 N N . PRO A 1 123 ? -1.619 -6.480 -17.299 1.00 97.25 123 PRO A N 1
ATOM 991 C CA . PRO A 1 123 ? -0.515 -7.340 -16.864 1.00 97.25 123 PRO A CA 1
ATOM 992 C C . PRO A 1 123 ? 0.874 -6.807 -17.235 1.00 97.25 123 PRO A C 1
ATOM 994 O O . PRO A 1 123 ? 1.828 -7.046 -16.507 1.00 97.25 123 PRO A O 1
ATOM 997 N N . TRP A 1 124 ? 0.989 -6.089 -18.360 1.00 96.75 124 TRP A N 1
ATOM 998 C CA . TRP A 1 124 ? 2.245 -5.454 -18.757 1.00 96.75 124 TRP A CA 1
ATOM 999 C C . TRP A 1 124 ? 2.718 -4.452 -17.698 1.00 96.75 124 TRP A C 1
ATOM 1001 O O . TRP A 1 124 ? 3.801 -4.622 -17.158 1.00 96.75 124 TRP A O 1
ATOM 1011 N N . ALA A 1 125 ? 1.878 -3.481 -17.328 1.00 97.06 125 ALA A N 1
ATOM 1012 C CA . ALA A 1 125 ? 2.242 -2.467 -16.341 1.00 97.06 125 ALA A CA 1
ATOM 1013 C C . ALA A 1 125 ? 2.468 -3.058 -14.942 1.00 97.06 125 ALA A C 1
ATOM 1015 O O . ALA A 1 125 ? 3.366 -2.616 -14.235 1.00 97.06 125 ALA A O 1
ATOM 1016 N N . PHE A 1 126 ? 1.718 -4.103 -14.568 1.00 98.06 126 PHE A N 1
ATOM 1017 C CA . PHE A 1 126 ? 2.018 -4.865 -13.354 1.00 98.06 126 PHE A CA 1
ATOM 1018 C C . PHE A 1 126 ? 3.447 -5.425 -13.391 1.00 98.06 126 PHE A C 1
ATOM 1020 O O . PHE A 1 126 ? 4.196 -5.247 -12.439 1.00 98.06 126 PHE A O 1
ATOM 1027 N N . ASN A 1 127 ? 3.854 -6.058 -14.495 1.00 97.50 127 ASN A N 1
ATOM 1028 C CA . ASN A 1 127 ? 5.210 -6.590 -14.636 1.00 97.50 127 ASN A CA 1
ATOM 1029 C C . ASN A 1 127 ? 6.281 -5.487 -14.653 1.00 97.50 127 ASN A C 1
ATOM 1031 O O . ASN A 1 127 ? 7.351 -5.701 -14.089 1.00 97.50 127 ASN A O 1
ATOM 1035 N N . GLU A 1 128 ? 5.992 -4.313 -15.226 1.00 97.00 128 GLU A N 1
ATOM 1036 C CA . GLU A 1 128 ? 6.902 -3.155 -15.209 1.00 97.00 128 GLU A CA 1
ATOM 1037 C C . GLU A 1 128 ? 7.250 -2.688 -13.790 1.00 97.00 128 GLU A C 1
ATOM 1039 O O . GLU A 1 128 ? 8.362 -2.209 -13.571 1.00 97.00 128 GLU A O 1
ATOM 1044 N N . MET A 1 129 ? 6.361 -2.876 -12.803 1.00 97.44 129 MET A N 1
ATOM 1045 C CA . MET A 1 129 ? 6.669 -2.580 -11.394 1.00 97.44 129 MET A CA 1
ATOM 1046 C C . MET A 1 129 ? 7.845 -3.411 -10.859 1.00 97.44 129 MET A C 1
ATOM 1048 O O . MET A 1 129 ? 8.530 -2.978 -9.937 1.00 97.44 129 MET A O 1
ATOM 1052 N N . PHE A 1 130 ? 8.087 -4.590 -11.437 1.00 97.75 130 PHE A N 1
ATOM 1053 C CA . PHE A 1 130 ? 9.133 -5.536 -11.034 1.00 97.75 130 PHE A CA 1
ATOM 1054 C C . PHE A 1 130 ? 10.255 -5.654 -12.066 1.00 97.75 130 PHE A C 1
ATOM 1056 O O . PHE A 1 130 ? 11.164 -6.465 -11.882 1.00 97.75 130 PHE A O 1
ATOM 1063 N N . ALA A 1 131 ? 10.186 -4.894 -13.162 1.00 96.88 131 ALA A N 1
ATOM 1064 C CA . ALA A 1 131 ? 11.244 -4.874 -14.157 1.00 96.88 131 ALA A CA 1
ATOM 1065 C C . ALA A 1 131 ? 12.535 -4.388 -13.496 1.00 96.88 131 ALA A C 1
ATOM 1067 O O . ALA A 1 131 ? 12.531 -3.411 -12.739 1.00 96.88 131 ALA A O 1
ATOM 1068 N N . ASP A 1 132 ? 13.629 -5.097 -13.748 1.00 95.75 132 ASP A N 1
ATOM 1069 C CA . ASP A 1 132 ? 14.933 -4.656 -13.283 1.00 95.75 132 ASP A CA 1
ATOM 1070 C C . ASP A 1 132 ? 15.373 -3.418 -14.069 1.00 95.75 132 ASP A C 1
ATOM 1072 O O . ASP A 1 132 ? 15.038 -3.252 -15.245 1.00 95.75 132 ASP A O 1
ATOM 1076 N N . ARG A 1 133 ? 16.079 -2.517 -13.395 1.00 93.31 133 ARG A N 1
ATOM 1077 C CA . ARG A 1 133 ? 16.513 -1.229 -13.947 1.00 93.31 133 ARG A CA 1
ATOM 1078 C C . ARG A 1 133 ? 17.955 -0.968 -13.542 1.00 93.31 133 ARG A C 1
ATOM 1080 O O . ARG A 1 133 ? 18.450 -1.589 -12.607 1.00 93.31 133 ARG A O 1
ATOM 1087 N N . SER A 1 134 ? 18.620 -0.045 -14.226 1.00 94.75 134 SER A N 1
ATOM 1088 C CA . SER A 1 134 ? 19.932 0.425 -13.788 1.00 94.75 134 SER A CA 1
ATOM 1089 C C . SER A 1 134 ? 19.818 1.189 -12.462 1.00 94.75 134 SER A C 1
ATOM 1091 O O . SER A 1 134 ? 18.772 1.779 -12.164 1.00 94.75 134 SER A O 1
ATOM 1093 N N . VAL A 1 135 ? 20.881 1.191 -11.654 1.00 92.94 135 VAL A N 1
ATOM 1094 C CA . VAL A 1 135 ? 20.917 1.934 -10.380 1.00 92.94 135 VAL A CA 1
ATOM 1095 C C . VAL A 1 135 ? 20.678 3.426 -10.616 1.00 92.94 135 VAL A C 1
ATOM 1097 O O . VAL A 1 135 ? 19.902 4.061 -9.897 1.00 92.94 135 VAL A O 1
ATOM 1100 N N . SER A 1 136 ? 21.330 3.994 -11.630 1.00 91.81 136 SER A N 1
ATOM 1101 C CA . SER A 1 136 ? 21.182 5.397 -12.012 1.00 91.81 136 SER A CA 1
ATOM 1102 C C . SER A 1 136 ? 21.684 5.641 -13.438 1.00 91.81 136 SER A C 1
ATOM 1104 O O . SER A 1 136 ? 22.135 4.727 -14.133 1.00 91.81 136 SER A O 1
ATOM 1106 N N . ILE A 1 137 ? 21.597 6.892 -13.896 1.00 89.00 137 ILE A N 1
ATOM 1107 C CA . ILE A 1 137 ? 22.285 7.323 -15.116 1.00 89.00 137 ILE A CA 1
ATOM 1108 C C . ILE A 1 137 ? 23.793 7.274 -14.835 1.00 89.00 137 ILE A C 1
ATOM 1110 O O . ILE A 1 137 ? 24.279 8.007 -13.977 1.00 89.00 137 ILE A O 1
ATOM 1114 N N . GLY A 1 138 ? 24.517 6.416 -15.555 1.00 91.75 138 GLY A N 1
ATOM 1115 C CA . GLY A 1 138 ? 25.959 6.202 -15.375 1.00 91.75 138 GLY A CA 1
ATOM 1116 C C . GLY A 1 138 ? 26.331 5.006 -14.490 1.00 91.75 138 GLY A C 1
ATOM 1117 O O . GLY A 1 138 ? 27.513 4.693 -14.386 1.00 91.75 138 GLY A O 1
ATOM 1118 N N . ASP A 1 139 ? 25.352 4.312 -13.901 1.00 94.62 139 ASP A N 1
ATOM 1119 C CA . ASP A 1 139 ? 25.559 3.053 -13.177 1.00 94.62 139 ASP A CA 1
ATOM 1120 C C . ASP A 1 139 ? 24.588 1.982 -13.689 1.00 94.62 139 ASP A C 1
ATOM 1122 O O . ASP A 1 139 ? 23.442 1.892 -13.247 1.00 94.62 139 ASP A O 1
ATOM 1126 N N . GLU A 1 140 ? 25.058 1.182 -14.649 1.00 95.56 140 GLU A N 1
ATOM 1127 C CA . GLU A 1 140 ? 24.277 0.164 -15.369 1.00 95.56 140 GLU A CA 1
ATOM 1128 C C . GLU A 1 140 ? 24.047 -1.130 -14.579 1.00 95.56 140 GLU A C 1
ATOM 1130 O O . GLU A 1 140 ? 23.404 -2.055 -15.078 1.00 95.56 140 GLU A O 1
ATOM 1135 N N . ARG A 1 141 ? 24.553 -1.226 -13.344 1.00 97.00 141 ARG A N 1
ATOM 1136 C CA . ARG A 1 141 ? 24.312 -2.403 -12.505 1.00 97.00 141 ARG A CA 1
ATOM 1137 C C . ARG A 1 141 ? 22.813 -2.585 -12.258 1.00 97.00 141 ARG A C 1
ATOM 1139 O O . ARG A 1 141 ? 22.066 -1.615 -12.153 1.00 97.00 141 ARG A O 1
ATOM 1146 N N . SER A 1 142 ? 22.400 -3.843 -12.113 1.00 97.06 142 SER A N 1
ATOM 1147 C CA . SER A 1 142 ? 21.041 -4.226 -11.716 1.00 97.06 142 SER A CA 1
ATOM 1148 C C . SER A 1 142 ? 20.664 -3.582 -10.379 1.00 97.06 142 SER A C 1
ATOM 1150 O O . SER A 1 142 ? 21.309 -3.840 -9.359 1.00 97.06 142 SER A O 1
ATOM 1152 N N . PHE A 1 143 ? 19.605 -2.772 -10.368 1.00 96.62 143 PHE A N 1
ATOM 1153 C CA . PHE A 1 143 ? 19.052 -2.181 -9.152 1.00 96.62 143 PHE A CA 1
ATOM 1154 C C . PHE A 1 143 ? 18.635 -3.290 -8.189 1.00 96.62 143 PHE A C 1
ATOM 1156 O O . PHE A 1 143 ? 19.013 -3.267 -7.018 1.00 96.62 143 PHE A O 1
ATOM 1163 N N . ARG A 1 144 ? 17.908 -4.299 -8.684 1.00 96.50 144 ARG A N 1
ATOM 1164 C CA . ARG A 1 144 ? 17.416 -5.389 -7.834 1.00 96.50 144 ARG A CA 1
ATOM 1165 C C . ARG A 1 144 ? 18.563 -6.169 -7.194 1.00 96.50 144 ARG A C 1
ATOM 1167 O O . ARG A 1 144 ? 18.463 -6.508 -6.020 1.00 96.50 144 ARG A O 1
ATOM 1174 N N . ALA A 1 145 ? 19.664 -6.399 -7.913 1.00 96.88 145 ALA A N 1
ATOM 1175 C CA . ALA A 1 145 ? 20.842 -7.065 -7.357 1.00 96.88 145 ALA A CA 1
ATOM 1176 C C . ALA A 1 145 ? 21.583 -6.187 -6.337 1.00 96.88 145 ALA A C 1
ATOM 1178 O O . ALA A 1 145 ? 21.938 -6.664 -5.262 1.00 96.88 145 ALA A O 1
ATOM 1179 N N . VAL A 1 146 ? 21.798 -4.903 -6.645 1.00 96.81 146 VAL A N 1
ATOM 1180 C CA . VAL A 1 146 ? 22.535 -3.974 -5.768 1.00 96.81 146 VAL A CA 1
ATOM 1181 C C . VAL A 1 146 ? 21.797 -3.731 -4.452 1.00 96.81 146 VAL A C 1
ATOM 1183 O O . VAL A 1 146 ? 22.429 -3.685 -3.399 1.00 96.81 146 VAL A O 1
ATOM 1186 N N . PHE A 1 147 ? 20.472 -3.604 -4.501 1.00 94.75 147 PHE A N 1
ATOM 1187 C CA . PHE A 1 147 ? 19.634 -3.355 -3.326 1.00 94.75 147 PHE A CA 1
ATOM 1188 C C . PHE A 1 147 ? 19.000 -4.627 -2.750 1.00 94.75 147 PHE A C 1
ATOM 1190 O O . PHE A 1 147 ? 18.153 -4.530 -1.864 1.00 94.75 147 PHE A O 1
ATOM 1197 N N . ASN A 1 148 ? 19.400 -5.806 -3.241 1.00 95.50 148 ASN A N 1
ATOM 1198 C CA . ASN A 1 148 ? 18.883 -7.111 -2.828 1.00 95.50 148 ASN A CA 1
ATOM 1199 C C . ASN A 1 148 ? 17.341 -7.149 -2.766 1.00 95.50 148 ASN A C 1
ATOM 1201 O O . ASN A 1 148 ? 16.756 -7.613 -1.788 1.00 95.50 148 ASN A O 1
ATOM 1205 N N . THR A 1 149 ? 16.683 -6.591 -3.787 1.00 95.00 149 THR A N 1
ATOM 1206 C CA . THR A 1 149 ? 15.228 -6.413 -3.825 1.00 95.00 149 THR A CA 1
ATOM 1207 C C . THR A 1 149 ? 14.523 -7.759 -4.034 1.00 95.00 149 THR A C 1
ATOM 1209 O O . THR A 1 149 ? 14.692 -8.368 -5.094 1.00 95.00 149 THR A O 1
ATOM 1212 N N . PRO A 1 150 ? 13.691 -8.216 -3.081 1.00 95.38 150 PRO A N 1
ATOM 1213 C CA . PRO A 1 150 ? 12.944 -9.469 -3.192 1.00 95.38 150 PRO A CA 1
ATOM 1214 C C . PRO A 1 150 ? 11.969 -9.509 -4.378 1.00 95.38 150 PRO A C 1
ATOM 1216 O O . PRO A 1 150 ? 11.410 -8.488 -4.781 1.00 95.38 150 PRO A O 1
ATOM 1219 N N . ASP A 1 151 ? 11.699 -10.697 -4.925 1.00 94.50 151 ASP A N 1
ATOM 1220 C CA . ASP A 1 151 ? 10.829 -10.896 -6.105 1.00 94.50 151 ASP A CA 1
ATOM 1221 C C . ASP A 1 151 ? 9.354 -10.542 -5.908 1.00 94.50 151 ASP A C 1
ATOM 1223 O O . ASP A 1 151 ? 8.646 -10.280 -6.889 1.00 94.50 151 ASP A O 1
ATOM 1227 N N . ASN A 1 152 ? 8.912 -10.489 -4.654 1.00 95.69 152 ASN A N 1
ATOM 1228 C CA . ASN A 1 152 ? 7.589 -10.026 -4.246 1.00 95.69 152 ASN A CA 1
ATOM 1229 C C . ASN A 1 152 ? 7.513 -8.504 -4.032 1.00 95.69 152 ASN A C 1
ATOM 1231 O O . ASN A 1 152 ? 6.412 -7.986 -3.862 1.00 95.69 152 ASN A O 1
ATOM 1235 N N . MET A 1 153 ? 8.635 -7.781 -4.087 1.00 95.81 153 MET A N 1
ATOM 1236 C CA . MET A 1 153 ? 8.683 -6.323 -3.976 1.00 95.81 153 MET A CA 1
ATOM 1237 C C . MET A 1 153 ? 8.863 -5.662 -5.350 1.00 95.81 153 MET A C 1
ATOM 1239 O O . MET A 1 153 ? 9.698 -6.113 -6.153 1.00 95.81 153 MET A O 1
ATOM 1243 N N . PRO A 1 154 ? 8.132 -4.564 -5.633 1.00 97.06 154 PRO A N 1
ATOM 1244 C CA . PRO A 1 154 ? 8.446 -3.700 -6.763 1.00 97.06 154 PRO A CA 1
ATOM 1245 C C . PRO A 1 154 ? 9.915 -3.270 -6.737 1.00 97.06 154 PRO A C 1
ATOM 1247 O O . PRO A 1 154 ? 10.506 -3.097 -5.675 1.00 97.06 154 PRO A O 1
ATOM 1250 N N . THR A 1 155 ? 10.514 -3.062 -7.909 1.00 96.38 155 THR A N 1
ATOM 1251 C CA . THR A 1 155 ? 11.919 -2.631 -8.024 1.00 96.38 155 THR A CA 1
ATOM 1252 C C . THR A 1 155 ? 12.154 -1.283 -7.350 1.00 96.38 155 THR A C 1
ATOM 1254 O O . THR A 1 155 ? 13.239 -1.011 -6.851 1.00 96.38 155 THR A O 1
ATOM 1257 N N . ARG A 1 156 ? 11.138 -0.421 -7.332 1.00 94.75 156 ARG A N 1
ATOM 1258 C CA . ARG A 1 156 ? 11.201 0.915 -6.748 1.00 94.75 156 ARG A CA 1
ATOM 1259 C C . ARG A 1 156 ? 10.324 0.972 -5.507 1.00 94.75 156 ARG A C 1
ATOM 1261 O O . ARG A 1 156 ? 9.137 0.674 -5.578 1.00 94.75 156 ARG A O 1
ATOM 1268 N N . ASN A 1 157 ? 10.899 1.407 -4.389 1.00 91.06 157 ASN A N 1
ATOM 1269 C CA . ASN A 1 157 ? 10.184 1.547 -3.116 1.00 91.06 157 ASN A CA 1
ATOM 1270 C C . ASN A 1 157 ? 9.077 2.614 -3.146 1.00 91.06 157 ASN A C 1
ATOM 1272 O O . ASN A 1 157 ? 8.214 2.642 -2.274 1.00 91.06 157 ASN A O 1
ATOM 1276 N N . ASP A 1 158 ? 9.109 3.507 -4.135 1.00 92.69 158 ASP A N 1
ATOM 1277 C CA . ASP A 1 158 ? 8.089 4.520 -4.353 1.00 92.69 158 ASP A CA 1
ATOM 1278 C C . ASP A 1 158 ? 6.994 4.094 -5.341 1.00 92.69 158 ASP A C 1
ATOM 1280 O O . ASP A 1 158 ? 6.107 4.900 -5.616 1.00 92.69 158 ASP A O 1
ATOM 1284 N N . ALA A 1 159 ? 7.037 2.859 -5.855 1.00 95.50 159 ALA A N 1
ATOM 1285 C CA . ALA A 1 159 ? 5.990 2.300 -6.705 1.00 95.50 159 ALA A CA 1
ATOM 1286 C C . ALA A 1 159 ? 4.626 2.295 -5.995 1.00 95.50 159 ALA A C 1
ATOM 1288 O O . ALA A 1 159 ? 4.525 2.088 -4.787 1.00 95.50 159 ALA A O 1
ATOM 1289 N N . GLU A 1 160 ? 3.563 2.507 -6.764 1.00 95.06 160 GLU A N 1
ATOM 1290 C CA . GLU A 1 160 ? 2.217 2.736 -6.244 1.00 95.06 160 GLU A CA 1
ATOM 1291 C C . GLU A 1 160 ? 1.185 1.984 -7.086 1.00 95.06 160 GLU A C 1
ATOM 1293 O O . GLU A 1 160 ? 1.247 1.965 -8.317 1.00 95.06 160 GLU A O 1
ATOM 1298 N N . VAL A 1 161 ? 0.189 1.394 -6.432 1.00 96.81 161 VAL A N 1
ATOM 1299 C CA . VAL A 1 161 ? -1.013 0.900 -7.102 1.00 96.81 161 VAL A CA 1
ATOM 1300 C C . VAL A 1 161 ? -2.162 1.844 -6.782 1.00 96.81 161 VAL A C 1
ATOM 1302 O O . VAL A 1 161 ? -2.488 2.066 -5.618 1.00 96.81 161 VAL A O 1
ATOM 1305 N N . GLN A 1 162 ? -2.798 2.379 -7.821 1.00 95.38 162 GLN A N 1
ATOM 1306 C CA . GLN A 1 162 ? -4.028 3.154 -7.684 1.00 95.38 162 GLN A CA 1
ATOM 1307 C C . GLN A 1 162 ? -5.223 2.257 -7.988 1.00 95.38 162 GLN A C 1
ATOM 1309 O O . GLN A 1 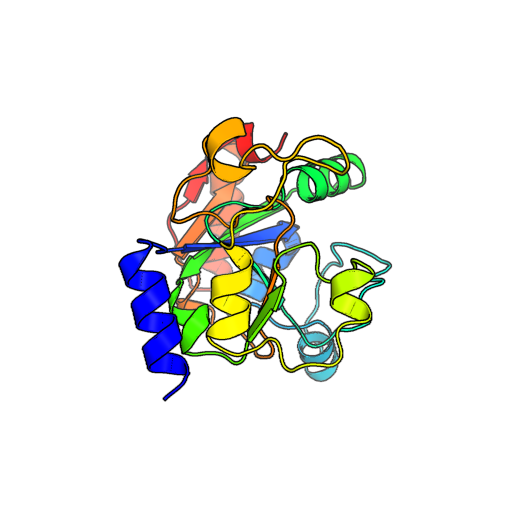162 ? -5.405 1.823 -9.127 1.00 95.38 162 GLN A O 1
ATOM 1314 N N . VAL A 1 163 ? -6.036 1.976 -6.977 1.00 96.06 163 VAL A N 1
ATOM 1315 C CA . VAL A 1 163 ? -7.273 1.203 -7.107 1.00 96.06 163 VAL A CA 1
ATOM 1316 C C . VAL A 1 163 ? -8.404 2.170 -7.437 1.00 96.06 163 VAL A C 1
ATOM 1318 O O . VAL A 1 163 ? -8.647 3.123 -6.700 1.00 96.06 163 VAL A O 1
ATOM 1321 N N . LEU A 1 164 ? -9.060 1.956 -8.577 1.00 93.69 164 LEU A N 1
ATOM 1322 C CA . LEU A 1 164 ? -10.029 2.886 -9.176 1.00 93.69 164 LEU A CA 1
ATOM 1323 C C . LEU A 1 164 ? -11.476 2.601 -8.750 1.00 93.69 164 LEU A C 1
ATOM 1325 O O . LEU A 1 164 ? -12.422 2.973 -9.439 1.00 93.69 164 LEU A O 1
ATOM 1329 N N . SER A 1 165 ? -11.648 1.885 -7.646 1.00 93.38 165 SER A N 1
ATOM 1330 C CA . SER A 1 165 ? -12.939 1.558 -7.055 1.00 93.38 165 SER A CA 1
ATOM 1331 C C . SER A 1 165 ? -12.776 1.380 -5.543 1.00 93.38 165 SER A C 1
ATOM 1333 O O . SER A 1 165 ? -11.656 1.115 -5.093 1.00 93.38 165 SER A O 1
ATOM 1335 N N . PRO A 1 166 ? -13.866 1.483 -4.762 1.00 95.06 166 PRO A N 1
ATOM 1336 C CA . PRO A 1 166 ? -13.859 1.158 -3.339 1.00 95.06 166 PRO A CA 1
ATOM 1337 C C . PRO A 1 166 ? -13.221 -0.201 -3.046 1.00 95.06 166 PRO A C 1
ATOM 1339 O O . PRO A 1 166 ? -13.444 -1.156 -3.792 1.00 95.06 166 PRO A O 1
ATOM 1342 N N . ILE A 1 167 ? -12.461 -0.288 -1.954 1.00 97.38 167 ILE A N 1
ATOM 1343 C CA . ILE A 1 167 ? -11.979 -1.557 -1.396 1.00 97.38 167 ILE A CA 1
ATOM 1344 C C . ILE A 1 167 ? -12.842 -1.870 -0.181 1.00 97.38 167 ILE A C 1
ATOM 1346 O O . ILE A 1 167 ? -12.844 -1.115 0.791 1.00 97.38 167 ILE A O 1
ATOM 1350 N N . ALA A 1 168 ? -13.565 -2.983 -0.244 1.00 97.06 168 ALA A N 1
ATOM 1351 C CA . ALA A 1 168 ? -14.492 -3.378 0.805 1.00 97.06 168 ALA A CA 1
ATOM 1352 C C . ALA A 1 168 ? -13.766 -3.649 2.144 1.00 97.06 168 ALA A C 1
ATOM 1354 O O . ALA A 1 168 ? -12.637 -4.162 2.120 1.00 97.06 168 ALA A O 1
ATOM 1355 N N . PRO A 1 169 ? -14.385 -3.350 3.305 1.00 97.06 169 PRO A N 1
ATOM 1356 C CA . PRO A 1 169 ? -13.787 -3.600 4.615 1.00 97.06 169 PRO A CA 1
ATOM 1357 C C . PRO A 1 169 ? -13.256 -5.025 4.775 1.00 97.06 169 PRO A C 1
ATOM 1359 O O . PRO A 1 169 ? -12.189 -5.224 5.353 1.00 97.06 169 PRO A O 1
ATOM 1362 N N . GLU A 1 170 ? -13.956 -6.023 4.237 1.00 97.44 170 GLU A N 1
ATOM 1363 C CA . GLU A 1 170 ? -13.640 -7.453 4.351 1.00 97.44 170 GLU A CA 1
ATOM 1364 C C . GLU A 1 170 ? -12.254 -7.807 3.806 1.00 97.44 170 GLU A C 1
ATOM 1366 O O . GLU A 1 170 ? -11.680 -8.818 4.204 1.00 97.44 170 GLU A O 1
ATOM 1371 N N . LEU A 1 171 ? -11.703 -6.972 2.924 1.00 98.25 171 LEU A N 1
ATOM 1372 C CA . LEU A 1 171 ? -10.367 -7.150 2.361 1.00 98.25 171 LEU A CA 1
ATOM 1373 C C . LEU A 1 171 ? -9.263 -6.587 3.265 1.00 98.25 171 LEU A C 1
ATOM 1375 O O . LEU A 1 171 ? -8.093 -6.847 3.003 1.00 98.25 171 LEU A O 1
ATOM 1379 N N . ILE A 1 172 ? -9.600 -5.847 4.323 1.00 98.31 172 ILE A N 1
ATOM 1380 C CA . ILE A 1 172 ? -8.658 -5.378 5.348 1.00 98.31 172 ILE A CA 1
ATOM 1381 C C . ILE A 1 172 ? -8.447 -6.505 6.363 1.00 98.31 172 ILE A C 1
ATOM 1383 O O . ILE A 1 172 ? -9.412 -6.990 6.962 1.00 98.31 172 ILE A O 1
ATOM 1387 N N . ARG A 1 173 ? -7.187 -6.911 6.543 1.00 97.69 173 ARG A N 1
ATOM 1388 C CA . ARG A 1 173 ? -6.785 -8.100 7.306 1.00 97.69 173 ARG A CA 1
ATOM 1389 C C . ARG A 1 173 ? -6.151 -7.797 8.659 1.00 97.69 173 ARG A C 1
ATOM 1391 O O . ARG A 1 173 ? -6.382 -8.564 9.581 1.00 97.69 173 ARG A O 1
ATOM 1398 N N . ASP A 1 174 ? -5.373 -6.725 8.776 1.00 97.12 174 ASP A N 1
ATOM 1399 C CA . ASP A 1 174 ? -4.672 -6.324 10.007 1.00 97.12 174 ASP A CA 1
ATOM 1400 C C . ASP A 1 174 ? -4.577 -4.796 10.087 1.00 97.12 174 ASP A C 1
ATOM 1402 O O . ASP A 1 174 ? -4.632 -4.099 9.064 1.00 97.12 174 ASP A O 1
ATOM 1406 N N . VAL A 1 175 ? -4.439 -4.290 11.312 1.00 98.12 175 VAL A N 1
ATOM 1407 C CA . VAL A 1 175 ? -4.078 -2.900 11.588 1.00 98.12 175 VAL A CA 1
ATOM 1408 C C . VAL A 1 175 ? -2.776 -2.864 12.375 1.00 98.12 175 VAL A C 1
ATOM 1410 O O . VAL A 1 175 ? -2.718 -3.246 13.540 1.00 98.12 175 VAL A O 1
ATOM 1413 N N . THR A 1 176 ? -1.739 -2.304 11.774 1.00 98.25 176 THR A N 1
ATOM 1414 C CA . THR A 1 176 ? -0.451 -2.106 12.425 1.00 98.25 176 THR A CA 1
ATOM 1415 C C . THR A 1 176 ? -0.387 -0.726 13.081 1.00 98.25 176 THR A C 1
ATOM 1417 O O . THR A 1 176 ? -0.765 0.286 12.478 1.00 98.25 176 THR A O 1
ATOM 1420 N N . VAL A 1 177 ? 0.125 -0.674 14.314 1.00 98.00 177 VAL A N 1
ATOM 1421 C CA . VAL A 1 177 ? 0.312 0.555 15.105 1.00 98.00 177 VAL A CA 1
ATOM 1422 C C . VAL A 1 177 ? 1.755 0.702 15.595 1.00 98.00 177 VAL A C 1
ATOM 1424 O O . VAL A 1 177 ? 2.474 -0.280 15.772 1.00 98.00 177 VAL A O 1
ATOM 1427 N N . ALA A 1 178 ? 2.177 1.940 15.869 1.00 96.00 178 ALA A N 1
ATOM 1428 C CA . ALA A 1 178 ? 3.556 2.230 16.275 1.00 96.00 178 ALA A CA 1
ATOM 1429 C C . ALA A 1 178 ? 3.930 1.677 17.662 1.00 96.00 178 ALA A C 1
ATOM 1431 O O . ALA A 1 178 ? 5.076 1.320 17.907 1.00 96.00 178 ALA A O 1
ATOM 1432 N N . HIS A 1 179 ? 2.985 1.642 18.605 1.00 96.31 179 HIS A N 1
ATOM 1433 C CA . HIS A 1 179 ? 3.259 1.323 20.007 1.00 96.31 179 HIS A CA 1
ATOM 1434 C C . HIS A 1 179 ? 2.065 0.631 20.666 1.00 96.31 179 HIS A C 1
ATOM 1436 O O . HIS A 1 179 ? 0.918 0.960 20.365 1.00 96.31 179 HIS A O 1
ATOM 1442 N N . ASP A 1 180 ? 2.335 -0.231 21.651 1.00 96.69 180 ASP A N 1
ATOM 1443 C CA . ASP A 1 180 ? 1.301 -0.971 22.393 1.00 96.69 180 ASP A CA 1
ATOM 1444 C C . ASP A 1 180 ? 0.281 -0.056 23.088 1.00 96.69 180 ASP A C 1
ATOM 1446 O O . ASP A 1 180 ? -0.903 -0.369 23.138 1.00 96.69 180 ASP A O 1
ATOM 1450 N N . LYS A 1 181 ? 0.691 1.151 23.506 1.00 96.12 181 LYS A N 1
ATOM 1451 C CA . LYS A 1 181 ? -0.221 2.152 24.090 1.00 96.12 181 LYS A CA 1
ATOM 1452 C C . LYS A 1 181 ? -1.403 2.532 23.180 1.00 96.12 181 LYS A C 1
ATOM 1454 O O . LYS A 1 181 ? -2.386 3.077 23.672 1.00 96.12 181 LYS A O 1
ATOM 1459 N N . TYR A 1 182 ? -1.315 2.283 21.869 1.00 95.94 182 TYR A N 1
ATOM 1460 C CA . TYR A 1 182 ? -2.398 2.540 20.914 1.00 95.94 182 TYR A CA 1
ATOM 1461 C C . TYR A 1 182 ? -3.345 1.346 20.723 1.00 95.94 182 TYR A C 1
ATOM 1463 O O . TYR A 1 182 ? -4.403 1.516 20.115 1.00 95.94 182 TYR A O 1
ATOM 1471 N N . ARG A 1 183 ? -3.015 0.161 21.256 1.00 95.94 183 ARG A N 1
ATOM 1472 C CA . ARG A 1 183 ? -3.796 -1.076 21.099 1.00 95.94 183 ARG A CA 1
ATOM 1473 C C . ARG A 1 183 ? -5.236 -0.905 21.571 1.00 95.94 183 ARG A C 1
ATOM 1475 O O . ARG A 1 183 ? -6.151 -1.057 20.772 1.00 95.94 183 ARG A O 1
ATOM 1482 N N . SER A 1 184 ? -5.449 -0.515 22.828 1.00 96.12 184 SER A N 1
ATOM 1483 C CA . SER A 1 184 ? -6.799 -0.438 23.409 1.00 96.12 184 SER A CA 1
ATOM 1484 C C . SER A 1 184 ? -7.707 0.564 22.685 1.00 96.12 184 SER A C 1
ATOM 1486 O O . SER A 1 184 ? -8.895 0.304 22.485 1.00 96.12 184 SER A O 1
ATOM 1488 N N . ALA A 1 185 ? -7.153 1.703 22.254 1.00 95.69 185 ALA A N 1
ATOM 1489 C CA . ALA A 1 185 ? -7.890 2.694 21.469 1.00 95.69 185 ALA A CA 1
ATOM 1490 C C . ALA A 1 185 ? -8.262 2.148 20.078 1.00 95.69 185 ALA A C 1
ATOM 1492 O O . ALA A 1 185 ? -9.390 2.324 19.616 1.00 95.69 185 ALA A O 1
ATOM 1493 N N . THR A 1 186 ? -7.338 1.423 19.444 1.00 96.69 186 THR A N 1
ATOM 1494 C CA . THR A 1 186 ? -7.555 0.764 18.148 1.00 96.69 186 THR A CA 1
ATOM 1495 C C . THR A 1 186 ? -8.637 -0.312 18.254 1.00 96.69 186 THR A C 1
ATOM 1497 O O . THR A 1 186 ? -9.575 -0.311 17.464 1.00 96.69 186 THR A O 1
ATOM 1500 N N . GLU A 1 187 ? -8.589 -1.168 19.278 1.00 97.00 187 GLU A N 1
ATOM 1501 C CA . GLU A 1 187 ? -9.620 -2.186 19.532 1.00 97.00 187 GLU A CA 1
ATOM 1502 C C . GLU A 1 187 ? -11.000 -1.573 19.792 1.00 97.00 187 GLU A C 1
ATOM 1504 O O . GLU A 1 187 ? -12.013 -2.107 19.345 1.00 97.00 187 GLU A O 1
ATOM 1509 N N . THR A 1 188 ? -11.054 -0.447 20.508 1.00 96.75 188 THR A N 1
ATOM 1510 C CA . THR A 1 188 ? -12.308 0.284 20.748 1.00 96.75 188 THR A CA 1
ATOM 1511 C C . THR A 1 188 ? -12.895 0.797 19.433 1.00 96.75 188 THR A C 1
ATOM 1513 O O . THR A 1 188 ? -14.080 0.604 19.176 1.00 96.75 188 THR A O 1
ATOM 1516 N N . THR A 1 189 ? -12.047 1.364 18.572 1.00 96.00 189 THR A N 1
ATOM 1517 C CA . THR A 1 189 ? -12.429 1.849 17.236 1.00 96.00 189 THR A CA 1
ATOM 1518 C C . THR A 1 189 ? -12.938 0.709 16.349 1.00 96.00 189 THR A C 1
ATOM 1520 O O . THR A 1 189 ? -13.976 0.827 15.707 1.00 96.00 189 THR A O 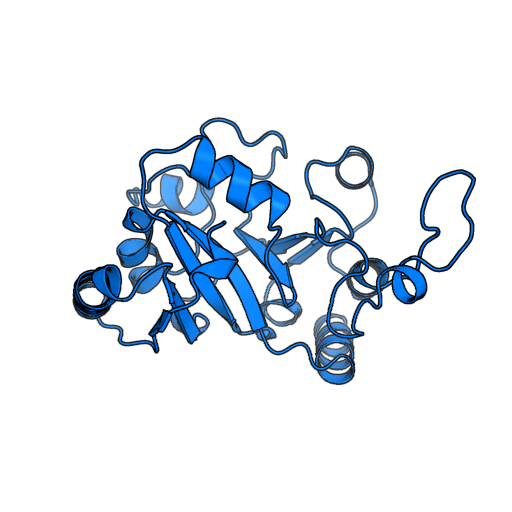1
ATOM 1523 N N . MET A 1 190 ? -12.246 -0.434 16.352 1.00 95.56 190 MET A N 1
ATOM 1524 C CA . MET A 1 190 ? -12.666 -1.630 15.617 1.00 95.56 190 MET A CA 1
ATOM 1525 C C . MET A 1 190 ? -14.049 -2.117 16.073 1.00 95.56 190 MET A C 1
ATOM 1527 O O . MET A 1 190 ? -14.925 -2.350 15.239 1.00 95.56 190 MET A O 1
ATOM 1531 N N . LYS A 1 191 ? -14.269 -2.207 17.393 1.00 95.38 191 LYS A N 1
ATOM 1532 C CA . LYS A 1 191 ? -15.557 -2.618 17.974 1.00 95.38 191 LYS A CA 1
ATOM 1533 C C . LYS A 1 191 ? -16.694 -1.673 17.586 1.00 95.38 191 LYS A C 1
ATOM 1535 O O . LYS A 1 191 ? -17.779 -2.163 17.289 1.00 95.38 191 LYS A O 1
ATOM 1540 N N . ALA A 1 192 ? -16.450 -0.360 17.568 1.00 94.69 192 ALA A N 1
ATOM 1541 C CA . ALA A 1 192 ? -17.433 0.631 17.124 1.00 94.69 192 ALA A CA 1
ATOM 1542 C C . ALA A 1 192 ? -17.846 0.409 15.658 1.00 94.69 192 ALA A C 1
ATOM 1544 O O . ALA A 1 192 ? -19.034 0.405 15.349 1.00 94.69 192 ALA A O 1
ATOM 1545 N N . ALA A 1 193 ? -16.883 0.080 14.793 1.00 94.31 193 ALA A N 1
ATOM 1546 C CA . ALA A 1 193 ? -17.125 -0.292 13.398 1.00 94.31 193 ALA A CA 1
ATOM 1547 C C . ALA A 1 193 ? -17.683 -1.723 13.208 1.00 94.31 193 ALA A C 1
ATOM 1549 O O . ALA A 1 193 ? -17.831 -2.187 12.079 1.00 94.31 193 ALA A O 1
ATOM 1550 N N . GLY A 1 194 ? -17.951 -2.469 14.288 1.00 94.44 194 GLY A N 1
ATOM 1551 C CA . GLY A 1 194 ? -18.456 -3.844 14.216 1.00 94.44 194 GLY A CA 1
ATOM 1552 C C . GLY A 1 194 ? -17.448 -4.865 13.675 1.00 94.44 194 GLY A C 1
ATOM 1553 O O . GLY A 1 194 ? -17.847 -5.931 13.203 1.00 94.44 194 GLY A O 1
ATOM 1554 N N . ARG A 1 195 ? -16.144 -4.568 13.727 1.00 93.62 195 ARG A N 1
ATOM 1555 C CA . ARG A 1 195 ? -15.071 -5.451 13.244 1.00 93.62 195 ARG A CA 1
ATOM 1556 C C . ARG A 1 195 ? -14.069 -5.746 14.355 1.00 93.62 195 ARG A C 1
ATOM 1558 O O . ARG A 1 195 ? -13.945 -5.003 15.319 1.00 93.62 195 ARG A O 1
ATOM 1565 N N . LEU A 1 196 ? -13.340 -6.848 14.236 1.00 93.50 196 LEU A N 1
ATOM 1566 C CA . LEU A 1 196 ? -12.204 -7.140 15.106 1.00 93.50 196 LEU A CA 1
ATOM 1567 C C . LEU A 1 196 ? -11.123 -7.789 14.254 1.00 93.50 196 LEU A C 1
ATOM 1569 O O . LEU A 1 196 ? -11.303 -8.902 13.762 1.00 93.50 196 LEU A O 1
ATOM 1573 N N . LEU A 1 197 ? -10.037 -7.056 14.040 1.00 96.56 197 LEU A N 1
ATOM 1574 C CA . LEU A 1 197 ? -8.896 -7.508 13.256 1.00 96.56 197 LEU A CA 1
ATOM 1575 C C . LEU A 1 197 ? -7.690 -7.700 14.184 1.00 96.56 197 LEU A C 1
ATOM 1577 O O . LEU A 1 197 ? -7.631 -7.076 15.248 1.00 96.56 197 LEU A O 1
ATOM 1581 N N . PRO A 1 198 ? -6.724 -8.546 13.797 1.00 97.69 198 PRO A N 1
ATOM 1582 C CA . PRO A 1 198 ? -5.398 -8.543 14.391 1.00 97.69 198 PRO A CA 1
ATOM 1583 C C . PRO A 1 198 ? -4.786 -7.131 14.436 1.00 97.69 198 PRO A C 1
ATOM 1585 O O . PRO A 1 198 ? -5.106 -6.261 13.617 1.00 97.69 198 PRO A O 1
ATOM 1588 N N . ILE A 1 199 ? -3.947 -6.917 15.455 1.00 98.06 199 ILE A N 1
ATOM 1589 C CA . ILE A 1 199 ? -3.180 -5.684 15.637 1.00 98.06 199 ILE A CA 1
ATOM 1590 C C . ILE A 1 199 ? -1.708 -6.039 15.801 1.00 98.06 199 ILE A C 1
ATOM 1592 O O . ILE A 1 199 ? -1.310 -6.579 16.846 1.00 98.06 199 ILE A O 1
ATOM 1596 N N . ALA A 1 200 ? -0.901 -5.679 14.807 1.00 97.50 200 ALA A N 1
ATOM 1597 C CA . ALA A 1 200 ? 0.551 -5.729 14.887 1.00 97.50 200 ALA A CA 1
ATOM 1598 C C . ALA A 1 200 ? 1.129 -4.456 15.532 1.00 97.50 200 ALA A C 1
ATOM 1600 O O . ALA A 1 200 ? 0.621 -3.347 15.355 1.00 97.50 200 ALA A O 1
ATOM 1601 N N . ILE A 1 201 ? 2.223 -4.609 16.284 1.00 97.38 201 ILE A N 1
ATOM 1602 C CA . ILE A 1 201 ? 2.972 -3.489 16.868 1.00 97.38 201 ILE A CA 1
ATOM 1603 C C . ILE A 1 201 ? 4.359 -3.489 16.250 1.00 97.38 201 ILE A C 1
ATOM 1605 O O . ILE A 1 201 ? 5.146 -4.394 16.518 1.00 97.38 201 ILE A O 1
ATOM 1609 N N . VAL A 1 202 ? 4.633 -2.481 15.427 1.00 96.25 202 VAL A N 1
ATOM 1610 C CA . VAL A 1 202 ? 5.852 -2.409 14.609 1.00 96.25 202 VAL A CA 1
ATOM 1611 C C . VAL A 1 202 ? 6.396 -0.977 14.661 1.00 96.25 202 VAL A C 1
ATOM 1613 O O . VAL A 1 202 ? 6.145 -0.199 13.741 1.00 96.25 202 VAL A O 1
ATOM 1616 N N . PRO A 1 203 ? 7.077 -0.569 15.750 1.00 94.44 203 PRO A N 1
ATOM 1617 C CA . PRO A 1 203 ? 7.558 0.805 15.924 1.00 94.44 203 PRO A CA 1
ATOM 1618 C C . PRO A 1 203 ? 8.435 1.305 14.770 1.00 94.44 203 PRO A C 1
ATOM 1620 O O . PRO A 1 203 ? 8.329 2.459 14.359 1.00 94.44 203 PRO A O 1
ATOM 1623 N N . GLU A 1 204 ? 9.272 0.431 14.221 1.00 93.69 204 GLU A N 1
ATOM 1624 C CA . GLU A 1 204 ? 10.202 0.708 13.129 1.00 93.69 204 GLU A CA 1
ATOM 1625 C C . GLU A 1 204 ? 9.504 1.142 11.833 1.00 93.69 204 GLU A C 1
ATOM 1627 O O . GLU A 1 204 ? 10.072 1.925 11.073 1.00 93.69 204 GLU A O 1
ATOM 1632 N N . ALA A 1 205 ? 8.252 0.724 11.617 1.00 92.00 205 ALA A N 1
ATOM 1633 C CA . ALA A 1 205 ? 7.470 1.123 10.451 1.00 92.00 205 ALA A CA 1
ATOM 1634 C C . ALA A 1 205 ? 6.978 2.582 10.518 1.00 92.00 205 ALA A C 1
ATOM 1636 O O . ALA A 1 205 ? 6.489 3.089 9.516 1.00 92.00 205 ALA A O 1
ATOM 1637 N N . PHE A 1 206 ? 7.097 3.253 11.673 1.00 92.88 206 PHE A N 1
ATOM 1638 C CA . PHE A 1 206 ? 6.613 4.622 11.923 1.00 92.88 206 PHE A CA 1
ATOM 1639 C C . PHE A 1 206 ? 7.755 5.617 12.179 1.00 92.88 206 PHE A C 1
ATOM 1641 O O . PHE A 1 206 ? 7.572 6.602 12.901 1.00 92.88 206 PHE A O 1
ATOM 1648 N N . THR A 1 207 ? 8.938 5.343 11.627 1.00 83.25 207 THR A N 1
ATOM 1649 C CA . THR A 1 207 ? 10.142 6.172 11.795 1.00 83.25 207 THR A CA 1
ATOM 1650 C C . THR A 1 207 ? 10.316 7.216 10.697 1.00 83.25 207 THR A C 1
ATOM 1652 O O . THR A 1 207 ? 9.746 7.048 9.593 1.00 83.25 207 THR A O 1
#

Foldseek 3Di:
DFLVLQVVLLVVQVFWKKKDKDFPVCLLVCLQFNDFFQVVCVVVVNDDDDLDPDDLLPCSQWDKIFTPAALLVVLLVSLVVDPTFMKMWIFGPSLLRPFQKAWFLAASNDPCNSVDPDGRRGSVVNVSQADWAAPDVVGGDTLCVVVVPGSRHGSYSRIIMIGNGGDGSVRTAEMEGQDPVCVVVSQVSQVSSVHDHHYHHDNVSND

pLDDT: mean 91.04, std 10.9, range [40.0, 98.44]